Protein AF-A0A8H7GTR7-F1 (afdb_monomer_lite)

pLDDT: mean 81.74, std 19.47, range [31.12, 97.5]

InterPro domains:
  IPR009286 Inositol-pentakisphosphate 2-kinase [PF06090] (26-171)
  IPR009286 Inositol-pentakisphosphate 2-kinase [PTHR14456] (16-167)
  IPR043001 Inositol-pentakisphosphate 2-kinase, N-terminal lobe [G3DSA:3.30.200.110] (9-87)

Secondary structure (DSSP, 8-state):
-------------PPPP--GGGEEEEEE-SSEEEEEE-SS-GGGTTEEEEEEBP--GGG---HHHHHHHIIIIIITT-TTTSPPEEEEE--HHHHHHS--SS--B-TT--EEEEEE-TT-S-EEEEEEETTEEEEEEEP-GGGTTSEEEEEEEE--------SSS--HHHHHTTS-----------

Sequence (186 aa):
MLDGDMTSHHGMNQLSLSSPSEWQFYAKGNANAIYRYEGDEEQLRGKVLRLRLHKPSVNYASTEEIFAFARDKCEVHFPNNCIRSELVNLDVGFISRLGKDGFRLLTSEKFGILMDDILDGDYSTHELSKHCKLHVQHKCGLEAGRVASVILELKPKWLYDNCHNYCRNCSLGSKETSIDISVLLI

Organism: NCBI:txid27326

Radius of gyration: 20.21 Å; chains: 1; bounding box: 49×75×47 Å

Structure (mmCIF, N/CA/C/O backbone):
data_AF-A0A8H7GTR7-F1
#
_entry.id   AF-A0A8H7GTR7-F1
#
loop_
_atom_site.group_PDB
_atom_site.id
_atom_site.type_symbol
_atom_site.label_atom_id
_atom_site.label_alt_id
_atom_site.label_comp_id
_atom_site.label_asym_id
_atom_site.label_entity_id
_atom_site.label_seq_id
_atom_site.pdbx_PDB_ins_code
_atom_site.Cartn_x
_atom_site.Cartn_y
_atom_site.Cartn_z
_atom_site.occupancy
_atom_site.B_iso_or_equiv
_atom_site.auth_seq_id
_atom_site.auth_comp_id
_atom_site.auth_asym_id
_atom_site.auth_atom_id
_atom_site.pdbx_PDB_model_num
ATOM 1 N N . MET A 1 1 ? -1.996 51.719 -17.588 1.00 42.66 1 MET A N 1
ATOM 2 C CA . MET A 1 1 ? -0.922 51.106 -16.784 1.00 42.66 1 MET A CA 1
ATOM 3 C C . MET A 1 1 ? -1.465 50.883 -15.394 1.00 42.66 1 MET A C 1
ATOM 5 O O . MET A 1 1 ? -1.797 51.872 -14.755 1.00 42.66 1 MET A O 1
ATOM 9 N N . LEU A 1 2 ? -1.606 49.610 -15.028 1.00 37.66 2 LEU A N 1
ATOM 10 C CA . LEU A 1 2 ? -1.556 48.983 -13.698 1.00 37.66 2 LEU A CA 1
ATOM 11 C C . LEU A 1 2 ? -2.481 47.756 -13.740 1.00 37.66 2 LEU A C 1
ATOM 13 O O . LEU A 1 2 ? -3.545 47.749 -13.132 1.00 37.66 2 LEU A O 1
ATOM 17 N N . ASP A 1 3 ? -2.066 46.740 -14.500 1.00 37.09 3 ASP A N 1
ATOM 18 C CA . ASP A 1 3 ? -2.569 45.379 -14.318 1.00 37.09 3 ASP A CA 1
ATOM 19 C C . ASP A 1 3 ? -1.695 44.737 -13.240 1.00 37.09 3 ASP A C 1
ATOM 21 O O . ASP A 1 3 ? -0.503 44.497 -13.442 1.00 37.09 3 ASP A O 1
ATOM 25 N N . GLY A 1 4 ? -2.271 44.572 -12.051 1.00 35.12 4 GLY A N 1
ATOM 26 C CA . GLY A 1 4 ? -1.675 43.832 -10.948 1.00 35.12 4 GLY A CA 1
ATOM 27 C C . GLY A 1 4 ? -2.074 42.369 -11.061 1.00 35.12 4 GLY A C 1
ATOM 28 O O . GLY A 1 4 ? -3.193 42.005 -10.709 1.00 35.12 4 GLY A O 1
ATOM 29 N N . ASP A 1 5 ? -1.153 41.555 -11.563 1.00 33.09 5 ASP A N 1
ATOM 30 C CA . ASP A 1 5 ? -1.251 40.101 -11.600 1.00 33.09 5 ASP A CA 1
ATOM 31 C C . ASP A 1 5 ? -1.167 39.559 -10.159 1.00 33.09 5 ASP A C 1
ATOM 33 O O . ASP A 1 5 ? -0.112 39.589 -9.521 1.00 33.09 5 ASP A O 1
ATOM 37 N N . MET A 1 6 ? -2.307 39.142 -9.598 1.00 35.31 6 MET A N 1
ATOM 38 C CA . MET A 1 6 ? -2.358 38.431 -8.320 1.00 35.31 6 MET A CA 1
ATOM 39 C C . MET A 1 6 ? -2.062 36.957 -8.581 1.00 35.31 6 MET A C 1
ATOM 41 O O . MET A 1 6 ? -2.965 36.143 -8.787 1.00 35.31 6 MET A O 1
ATOM 45 N N . THR A 1 7 ? -0.783 36.600 -8.514 1.00 35.41 7 THR A N 1
ATOM 46 C CA . THR A 1 7 ? -0.359 35.212 -8.357 1.00 35.41 7 THR A CA 1
ATOM 47 C C . THR A 1 7 ? -0.896 34.682 -7.028 1.00 35.41 7 THR A C 1
ATOM 49 O O . THR A 1 7 ? -0.341 34.892 -5.948 1.00 35.41 7 THR A O 1
ATOM 52 N N . SER A 1 8 ? -2.031 33.989 -7.098 1.00 33.44 8 SER A N 1
ATOM 53 C CA . SER A 1 8 ? -2.524 33.178 -5.992 1.00 33.44 8 SER A CA 1
ATOM 54 C C . SER A 1 8 ? -1.566 32.002 -5.797 1.00 33.44 8 SER A C 1
ATOM 56 O O . SER A 1 8 ? -1.641 30.970 -6.459 1.00 33.44 8 SER A O 1
ATOM 58 N N . HIS A 1 9 ? -0.620 32.169 -4.876 1.00 33.06 9 HIS A N 1
ATOM 59 C CA . HIS A 1 9 ? 0.105 31.055 -4.288 1.00 33.06 9 HIS A CA 1
ATOM 60 C C . HIS A 1 9 ? -0.918 30.159 -3.580 1.00 33.06 9 HIS A C 1
ATOM 62 O O . HIS A 1 9 ? -1.288 30.405 -2.433 1.00 33.06 9 HIS A O 1
ATOM 68 N N . HIS A 1 10 ? -1.407 29.129 -4.276 1.00 35.34 10 HIS A N 1
ATOM 69 C CA . HIS A 1 10 ? -2.016 27.963 -3.646 1.00 35.34 10 HIS A CA 1
ATOM 70 C C . HIS A 1 10 ? -0.944 27.325 -2.759 1.00 35.34 10 HIS A C 1
ATOM 72 O O . HIS A 1 10 ? -0.132 26.519 -3.211 1.00 35.34 10 HIS A O 1
ATOM 78 N N . GLY A 1 11 ? -0.902 27.749 -1.496 1.00 33.88 11 GLY A N 1
ATOM 79 C CA . GLY A 1 11 ? -0.177 27.047 -0.455 1.00 33.88 11 GLY A CA 1
ATOM 80 C C . GLY A 1 11 ? -0.763 25.648 -0.368 1.00 33.88 11 GLY A C 1
ATOM 81 O O . GLY A 1 11 ? -1.873 25.466 0.126 1.00 33.88 11 GLY A O 1
ATOM 82 N N . MET A 1 12 ? -0.041 24.665 -0.900 1.00 39.78 12 MET A N 1
ATOM 83 C CA . MET A 1 12 ? -0.301 23.268 -0.595 1.00 39.78 12 MET A CA 1
ATOM 84 C C . MET A 1 12 ? -0.099 23.124 0.913 1.00 39.78 12 MET A C 1
ATOM 86 O O . MET A 1 12 ? 1.038 23.091 1.380 1.00 39.78 12 MET A O 1
ATOM 90 N N . ASN A 1 13 ? -1.191 23.101 1.681 1.00 45.94 13 ASN A N 1
ATOM 91 C CA . ASN A 1 13 ? -1.167 22.603 3.050 1.00 45.94 13 ASN A CA 1
ATOM 92 C C . ASN A 1 13 ? -0.725 21.146 2.956 1.00 45.94 13 ASN A C 1
ATOM 94 O O . ASN A 1 13 ? -1.518 20.256 2.659 1.00 45.94 13 ASN A O 1
ATOM 98 N N . GLN A 1 14 ? 0.576 20.928 3.096 1.00 61.28 14 GLN A N 1
ATOM 99 C CA . GLN A 1 14 ? 1.151 19.605 3.021 1.00 61.28 14 GLN A CA 1
ATOM 100 C C . GLN A 1 14 ? 0.717 18.862 4.281 1.00 61.28 14 GLN A C 1
ATOM 102 O O . GLN A 1 14 ? 1.016 19.305 5.391 1.00 61.28 14 GLN A O 1
ATOM 107 N N . LEU A 1 15 ? -0.037 17.777 4.105 1.00 73.88 15 LEU A N 1
ATOM 108 C CA . LEU A 1 15 ? -0.522 16.961 5.209 1.00 73.88 15 LEU A CA 1
ATOM 109 C C . LEU A 1 15 ? 0.677 16.503 6.052 1.00 73.88 15 LEU A C 1
ATOM 111 O O . LEU A 1 15 ? 1.572 15.814 5.554 1.00 73.88 15 LEU A O 1
ATOM 115 N N . SER A 1 16 ? 0.718 16.922 7.316 1.00 82.25 16 SER A N 1
ATOM 116 C CA . SER A 1 16 ? 1.736 16.455 8.251 1.00 82.25 16 SER A CA 1
ATOM 117 C C . SER A 1 16 ? 1.343 15.078 8.760 1.00 82.25 16 SER A C 1
ATOM 119 O O . SER A 1 16 ? 0.208 14.863 9.179 1.00 82.25 16 SER A O 1
ATOM 121 N N . LEU A 1 17 ? 2.300 14.155 8.766 1.00 91.19 17 LEU A N 1
ATOM 122 C CA . LEU A 1 17 ? 2.144 12.891 9.473 1.00 91.19 17 LEU A CA 1
ATOM 123 C C . LEU A 1 17 ? 2.041 13.149 10.982 1.00 91.19 17 LEU A C 1
ATOM 125 O O . LEU A 1 17 ? 2.607 14.117 11.502 1.00 91.19 17 LEU A O 1
ATOM 129 N N . SER A 1 18 ? 1.322 12.266 11.668 1.00 92.69 18 SER A N 1
ATOM 130 C CA . SER A 1 18 ? 1.157 12.286 13.119 1.00 92.69 18 SER A CA 1
ATOM 131 C C . SER A 1 18 ? 2.327 11.592 13.845 1.00 92.69 18 SER A C 1
ATOM 133 O O . SER A 1 18 ? 3.398 11.370 13.271 1.00 92.69 18 SER A O 1
ATOM 135 N N . SER A 1 19 ? 2.159 11.246 15.127 1.00 94.44 19 SER A N 1
ATOM 136 C CA . SER A 1 19 ? 3.198 10.552 15.897 1.00 94.44 19 SER A CA 1
ATOM 137 C C . SER A 1 19 ? 3.525 9.165 15.311 1.00 94.44 19 SER A C 1
ATOM 139 O O . SER A 1 19 ? 2.606 8.399 15.029 1.00 94.44 19 SER A O 1
ATOM 141 N N . PRO A 1 20 ? 4.810 8.751 15.220 1.00 94.94 20 PRO A N 1
ATOM 142 C CA . PRO A 1 20 ? 5.194 7.413 14.746 1.00 94.94 20 PRO A CA 1
ATOM 143 C C . PRO A 1 20 ? 4.537 6.247 15.497 1.00 94.94 20 PRO A C 1
ATOM 145 O O . PRO A 1 20 ? 4.390 5.170 14.933 1.00 94.94 20 PRO A O 1
ATOM 148 N N . SER A 1 21 ? 4.159 6.440 16.765 1.00 95.56 21 SER A N 1
ATOM 149 C CA . SER A 1 21 ? 3.504 5.413 17.592 1.00 95.56 21 SER A CA 1
ATOM 150 C C . SER A 1 21 ? 2.099 5.040 17.114 1.00 95.56 21 SER A C 1
ATOM 152 O O . SER A 1 21 ? 1.596 3.980 17.471 1.00 95.56 21 SER A O 1
ATOM 154 N N . GLU A 1 22 ? 1.473 5.905 16.319 1.00 96.38 22 GLU A N 1
ATOM 155 C CA . GLU A 1 22 ? 0.133 5.705 15.757 1.00 96.38 22 GLU A CA 1
ATOM 156 C C . GLU A 1 22 ? 0.170 4.941 14.427 1.00 96.38 22 GLU A C 1
ATOM 158 O O . GLU A 1 22 ? -0.871 4.659 13.846 1.00 96.38 22 GLU A O 1
ATOM 163 N N . TRP A 1 23 ? 1.363 4.602 13.932 1.00 96.44 23 TRP A N 1
ATOM 164 C CA . TRP A 1 23 ? 1.563 3.885 12.678 1.00 96.44 23 TRP A CA 1
ATOM 165 C C . TRP A 1 23 ? 2.031 2.462 12.963 1.00 96.44 23 TRP A C 1
ATOM 167 O O . TRP A 1 23 ? 3.193 2.229 13.306 1.00 96.44 23 TRP A O 1
ATOM 177 N N . GLN A 1 24 ? 1.134 1.495 12.794 1.00 95.38 24 GLN A N 1
ATOM 178 C CA . GLN A 1 24 ? 1.407 0.089 13.078 1.00 95.38 24 GLN A CA 1
ATOM 179 C C . GLN A 1 24 ? 1.834 -0.655 11.821 1.00 95.38 24 GLN A C 1
ATOM 181 O O . GLN A 1 24 ? 1.264 -0.475 10.746 1.00 95.38 24 GLN A O 1
ATOM 186 N N . PHE A 1 25 ? 2.864 -1.494 11.936 1.00 95.31 25 PHE A N 1
ATOM 187 C CA . PHE A 1 25 ? 3.304 -2.318 10.815 1.00 95.31 25 PHE A CA 1
ATOM 188 C C . PHE A 1 25 ? 2.180 -3.271 10.394 1.00 95.31 25 PHE A C 1
ATOM 190 O O . PHE A 1 25 ? 1.683 -4.042 11.209 1.00 95.31 25 PHE A O 1
ATOM 197 N N . TYR A 1 26 ? 1.815 -3.234 9.113 1.00 92.75 26 TYR A N 1
ATOM 198 C CA . TYR A 1 26 ? 0.738 -4.055 8.565 1.00 92.75 26 TYR A CA 1
ATOM 199 C C . TYR A 1 26 ? 1.276 -5.184 7.684 1.00 92.75 26 TYR A C 1
ATOM 201 O O . TYR A 1 26 ? 0.999 -6.361 7.905 1.00 92.75 26 TYR A O 1
ATOM 209 N N . ALA A 1 27 ? 2.078 -4.840 6.675 1.00 91.75 27 ALA A N 1
ATOM 210 C CA . ALA A 1 27 ? 2.592 -5.811 5.716 1.00 91.75 27 ALA A CA 1
ATOM 211 C C . ALA A 1 27 ? 3.877 -5.325 5.045 1.00 91.75 27 ALA A C 1
ATOM 213 O O . ALA A 1 27 ? 4.190 -4.134 5.022 1.00 91.75 27 ALA A O 1
ATOM 214 N N . LYS A 1 28 ? 4.617 -6.245 4.416 1.00 92.19 28 LYS A N 1
ATOM 215 C CA . LYS A 1 28 ? 5.713 -5.884 3.510 1.00 92.19 28 LYS A CA 1
ATOM 216 C C . LYS A 1 28 ? 5.735 -6.746 2.261 1.00 92.19 28 LYS A C 1
ATOM 218 O O . LYS A 1 28 ? 5.542 -7.957 2.312 1.00 92.19 28 LYS A O 1
ATOM 223 N N . GLY A 1 29 ? 6.053 -6.106 1.145 1.00 88.00 29 GLY A N 1
ATOM 224 C CA . GLY A 1 29 ? 6.492 -6.783 -0.066 1.00 88.00 29 GLY A CA 1
ATOM 225 C C . GLY A 1 29 ? 8.014 -6.852 -0.131 1.00 88.00 29 GLY A C 1
ATOM 226 O O . GLY A 1 29 ? 8.726 -6.546 0.825 1.00 88.00 29 GLY A O 1
ATOM 227 N N . ASN A 1 30 ? 8.534 -7.185 -1.311 1.00 87.44 30 ASN A N 1
ATOM 228 C CA . ASN A 1 30 ? 9.976 -7.185 -1.526 1.00 87.44 30 ASN A CA 1
ATOM 229 C C . ASN A 1 30 ? 10.568 -5.766 -1.414 1.00 87.44 30 ASN A C 1
ATOM 231 O O . ASN A 1 30 ? 11.691 -5.611 -0.960 1.00 87.44 30 ASN A O 1
ATOM 235 N N . ALA A 1 31 ? 9.856 -4.725 -1.861 1.00 90.31 31 ALA A N 1
ATOM 236 C CA . ALA A 1 31 ? 10.410 -3.373 -2.009 1.00 90.31 31 ALA A CA 1
ATOM 237 C C . ALA A 1 31 ? 9.858 -2.319 -1.035 1.00 90.31 31 ALA A C 1
ATOM 239 O O . ALA A 1 31 ? 10.462 -1.257 -0.899 1.00 90.31 31 ALA A O 1
ATOM 240 N N . ASN A 1 32 ? 8.727 -2.588 -0.382 1.00 93.50 32 ASN A N 1
ATOM 241 C CA . ASN A 1 32 ? 8.048 -1.611 0.465 1.00 93.50 32 ASN A CA 1
ATOM 242 C C . ASN A 1 32 ? 7.477 -2.284 1.714 1.00 93.50 32 ASN A C 1
ATOM 244 O O . ASN A 1 32 ? 7.067 -3.446 1.644 1.00 93.50 32 ASN A O 1
ATOM 248 N N . ALA A 1 33 ? 7.415 -1.528 2.803 1.00 95.31 33 ALA A N 1
ATOM 249 C CA . ALA A 1 33 ? 6.606 -1.811 3.980 1.00 95.31 33 ALA A CA 1
ATOM 250 C C . ALA A 1 33 ? 5.364 -0.909 3.976 1.00 95.31 33 ALA A C 1
ATOM 252 O O . ALA A 1 33 ? 5.407 0.204 3.448 1.00 95.31 33 ALA A O 1
ATOM 253 N N . ILE A 1 34 ? 4.275 -1.406 4.549 1.00 96.31 34 ILE A N 1
ATOM 254 C CA . ILE A 1 34 ? 3.000 -0.715 4.716 1.00 96.31 34 ILE A CA 1
ATOM 255 C C . ILE A 1 34 ? 2.732 -0.594 6.214 1.00 96.31 34 ILE A C 1
ATOM 257 O O . ILE A 1 34 ? 2.844 -1.586 6.940 1.00 96.31 34 ILE A O 1
ATOM 261 N N . TYR A 1 35 ? 2.382 0.611 6.648 1.00 96.94 35 TYR A N 1
ATOM 262 C CA . TYR A 1 35 ? 1.969 0.920 8.010 1.00 96.94 35 TYR A CA 1
ATOM 263 C C . TYR A 1 35 ? 0.531 1.428 7.997 1.00 96.94 35 TYR A C 1
ATOM 265 O O . TYR A 1 35 ? 0.208 2.287 7.183 1.00 96.94 35 TYR A O 1
ATOM 273 N N . ARG A 1 36 ? -0.319 0.911 8.878 1.00 96.44 36 ARG A N 1
ATOM 274 C CA . ARG A 1 36 ? -1.706 1.350 9.043 1.00 96.44 36 ARG A CA 1
ATOM 275 C C . ARG A 1 36 ? -1.786 2.425 10.120 1.00 96.44 36 ARG A C 1
ATOM 277 O O . ARG A 1 36 ? -1.061 2.342 11.113 1.00 96.44 36 ARG A O 1
ATOM 284 N N . TYR A 1 37 ? -2.614 3.438 9.889 1.00 97.12 37 TYR A N 1
ATOM 285 C CA . TYR A 1 37 ? -2.886 4.462 10.887 1.00 97.12 37 TYR A CA 1
ATOM 286 C C . TYR A 1 37 ? -3.902 3.963 11.919 1.00 97.12 37 TYR A C 1
ATOM 288 O O . TYR A 1 37 ? -4.984 3.523 11.551 1.00 97.12 37 TYR A O 1
ATOM 296 N N . GLU A 1 38 ? -3.556 4.067 13.199 1.00 95.69 38 GLU A N 1
ATOM 297 C CA . GLU A 1 38 ? -4.355 3.601 14.344 1.00 95.69 38 GLU A CA 1
ATOM 298 C C . GLU A 1 38 ? -4.550 4.712 15.397 1.00 95.69 38 GLU A C 1
ATOM 300 O O . GLU A 1 38 ? -4.872 4.437 16.551 1.00 95.69 38 GLU A O 1
ATOM 305 N N . GLY A 1 39 ? -4.280 5.971 15.035 1.00 95.50 39 GLY A N 1
ATOM 306 C CA . GLY A 1 39 ? -4.477 7.120 15.920 1.00 95.50 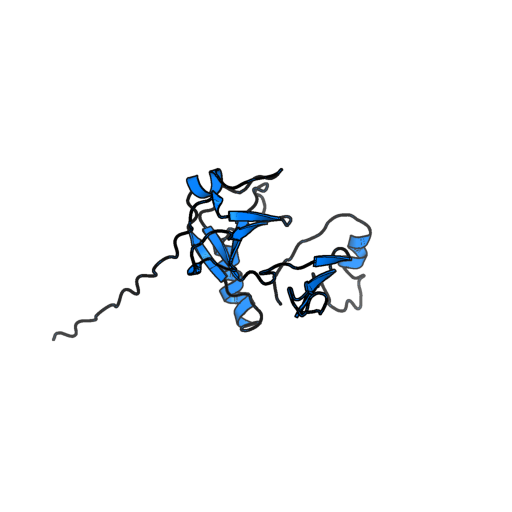39 GLY A CA 1
ATOM 307 C C . GLY A 1 39 ? -5.835 7.804 15.738 1.00 95.50 39 GLY A C 1
ATOM 308 O O . GLY A 1 39 ? -6.703 7.350 14.988 1.00 95.50 39 GLY A O 1
ATOM 309 N N . ASP A 1 40 ? -6.007 8.936 16.421 1.00 95.19 40 ASP A N 1
ATOM 310 C CA . ASP A 1 40 ? -7.291 9.639 16.499 1.00 95.19 40 ASP A CA 1
ATOM 311 C C . ASP A 1 40 ? -7.498 10.708 15.410 1.00 95.19 40 ASP A C 1
ATOM 313 O O . ASP A 1 40 ? -8.622 11.190 15.242 1.00 95.19 40 ASP A O 1
ATOM 317 N N . GLU A 1 41 ? -6.459 11.060 14.640 1.00 94.69 41 GLU A N 1
ATOM 318 C CA . GLU A 1 41 ? -6.530 12.109 13.615 1.00 94.69 41 GLU A CA 1
ATOM 319 C C . GLU A 1 41 ? -7.480 11.716 12.478 1.00 94.69 41 GLU A C 1
ATOM 321 O O . GLU A 1 41 ? -7.221 10.803 11.689 1.00 94.69 41 GLU A O 1
ATOM 326 N N . GLU A 1 42 ? -8.584 12.451 12.353 1.00 93.06 42 GLU A N 1
ATOM 327 C CA . GLU A 1 42 ? -9.675 12.127 11.428 1.00 93.06 42 GLU A CA 1
ATOM 328 C C . GLU A 1 42 ? -9.219 12.084 9.962 1.00 93.06 42 GLU A C 1
ATOM 330 O O . GLU A 1 42 ? -9.655 11.226 9.199 1.00 93.06 42 GLU A O 1
ATOM 335 N N . GLN A 1 43 ? -8.282 12.954 9.575 1.00 93.38 43 GLN A N 1
ATOM 336 C CA . GLN A 1 43 ? -7.758 13.032 8.205 1.00 93.38 43 GLN A CA 1
ATOM 337 C C . GLN A 1 43 ? -6.894 11.820 7.812 1.00 93.38 43 GLN A C 1
ATOM 339 O O . GLN A 1 43 ? -6.708 11.550 6.624 1.00 93.38 43 GLN A O 1
ATOM 344 N N . LEU A 1 44 ? -6.352 11.107 8.804 1.00 95.00 44 LEU A N 1
ATOM 345 C CA . LEU A 1 44 ? -5.495 9.936 8.622 1.00 95.00 44 LEU A CA 1
ATOM 346 C C . LEU A 1 44 ? -6.247 8.619 8.862 1.00 95.00 44 LEU A C 1
ATOM 348 O O . LEU A 1 44 ? -5.709 7.547 8.587 1.00 95.00 44 LEU A O 1
ATOM 352 N N . ARG A 1 45 ? -7.494 8.676 9.340 1.00 94.88 45 ARG A N 1
ATOM 353 C CA . ARG A 1 45 ? -8.327 7.492 9.559 1.00 94.88 45 ARG A CA 1
ATOM 354 C C . ARG A 1 45 ? -8.554 6.733 8.252 1.00 94.88 45 ARG A C 1
ATOM 356 O O . ARG A 1 45 ? -8.830 7.336 7.216 1.00 94.88 45 ARG A O 1
ATOM 363 N N . GLY A 1 46 ? -8.423 5.407 8.311 1.00 95.00 46 GLY A N 1
ATOM 364 C CA . GLY A 1 46 ? -8.541 4.544 7.134 1.00 95.00 46 GLY A CA 1
ATOM 365 C C . GLY A 1 46 ? -7.418 4.758 6.113 1.00 95.00 46 GLY A C 1
ATOM 366 O O . GLY A 1 46 ? -7.606 4.481 4.931 1.00 95.00 46 GLY A O 1
ATOM 367 N N . LYS A 1 47 ? -6.258 5.289 6.531 1.00 96.88 47 LYS A N 1
ATOM 368 C CA . LYS A 1 47 ? -5.082 5.450 5.669 1.00 96.88 47 LYS A CA 1
ATOM 369 C C . LYS A 1 47 ? -3.990 4.440 5.987 1.00 96.88 47 LYS A C 1
ATOM 371 O O . LYS 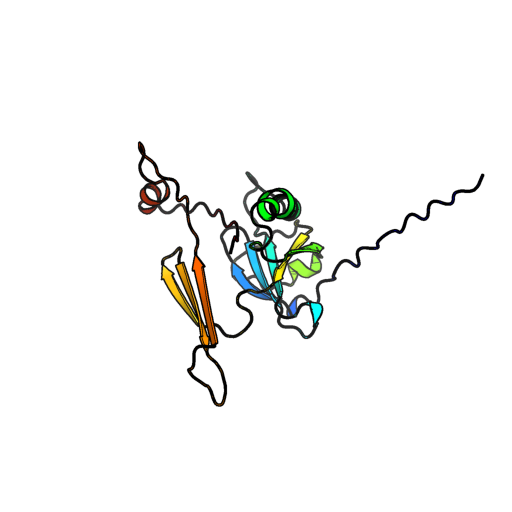A 1 47 ? -3.772 4.037 7.132 1.00 96.88 47 LYS A O 1
ATOM 376 N N . VAL A 1 48 ? -3.210 4.137 4.956 1.00 97.50 48 VAL A N 1
ATOM 377 C CA . VAL A 1 48 ? -1.933 3.436 5.066 1.00 97.50 48 VAL A CA 1
ATOM 378 C C . VAL A 1 48 ? -0.787 4.272 4.513 1.00 97.50 48 VAL A C 1
ATOM 380 O O . VAL A 1 48 ? -0.925 4.989 3.522 1.00 97.50 48 VAL A O 1
ATOM 383 N N . LEU A 1 49 ? 0.383 4.130 5.128 1.00 97.50 49 LEU A N 1
ATOM 384 C CA . LEU A 1 49 ? 1.637 4.734 4.708 1.00 97.50 49 LEU A CA 1
ATOM 385 C C . LEU A 1 49 ? 2.558 3.670 4.107 1.00 97.50 49 LEU A C 1
ATOM 387 O O . LEU A 1 49 ? 2.967 2.714 4.770 1.00 97.50 49 LEU A O 1
ATOM 391 N N . ARG A 1 50 ? 2.924 3.856 2.840 1.00 97.06 50 ARG A N 1
ATOM 392 C CA . ARG A 1 50 ? 3.857 3.000 2.104 1.00 97.06 50 ARG A CA 1
ATOM 393 C C . ARG A 1 50 ? 5.256 3.596 2.119 1.00 97.06 50 ARG A C 1
ATOM 395 O O . ARG A 1 50 ? 5.483 4.680 1.581 1.00 97.06 50 ARG A O 1
ATOM 402 N N . LEU A 1 51 ? 6.202 2.841 2.675 1.00 95.75 51 LEU A N 1
ATOM 403 C CA . LEU A 1 51 ? 7.596 3.242 2.855 1.00 95.75 51 LEU A CA 1
ATOM 404 C C . LEU A 1 51 ? 8.558 2.281 2.164 1.00 95.75 51 LEU A C 1
ATOM 406 O O . LEU A 1 51 ? 8.333 1.070 2.102 1.00 95.75 51 LEU A O 1
ATOM 410 N N . ARG A 1 52 ? 9.670 2.819 1.666 1.00 93.50 52 ARG A N 1
ATOM 411 C CA . ARG A 1 52 ? 10.676 2.051 0.932 1.00 93.50 52 ARG A CA 1
ATOM 412 C C . ARG A 1 52 ? 11.563 1.241 1.868 1.00 93.50 52 ARG A C 1
ATOM 414 O O . ARG A 1 52 ? 12.040 1.726 2.893 1.00 93.50 52 ARG A O 1
ATOM 421 N N . LEU A 1 53 ? 11.801 -0.012 1.490 1.00 92.31 53 LEU A N 1
ATOM 422 C CA . LEU A 1 53 ? 12.775 -0.873 2.155 1.00 92.31 53 LEU A CA 1
ATOM 423 C C . LEU A 1 53 ? 14.180 -0.575 1.632 1.00 92.31 53 LEU A C 1
ATOM 425 O O . LEU A 1 53 ? 14.374 -0.307 0.446 1.00 92.31 53 LEU A O 1
ATOM 429 N N . HIS A 1 54 ? 15.172 -0.684 2.508 1.00 90.44 54 HIS A N 1
ATOM 430 C CA . HIS A 1 54 ? 16.569 -0.588 2.118 1.00 90.44 54 HIS A CA 1
ATOM 431 C C . HIS A 1 54 ? 16.951 -1.770 1.215 1.00 90.44 54 HIS A C 1
ATOM 433 O O . HIS A 1 54 ? 16.733 -2.931 1.572 1.00 90.44 54 HIS A O 1
ATOM 439 N N . LYS A 1 55 ? 17.541 -1.478 0.050 1.00 82.69 55 LYS A N 1
ATOM 440 C CA . LYS A 1 55 ? 18.020 -2.476 -0.914 1.00 82.69 55 LYS A CA 1
ATOM 441 C C . LYS A 1 55 ? 19.388 -2.110 -1.491 1.00 82.69 55 LYS A C 1
ATOM 443 O O . LYS A 1 55 ? 19.659 -0.922 -1.653 1.00 82.69 55 LYS A O 1
ATOM 448 N N . PRO A 1 56 ? 20.210 -3.107 -1.872 1.00 73.38 56 PRO A N 1
ATOM 449 C CA . PRO A 1 56 ? 21.437 -2.880 -2.631 1.00 73.38 56 PRO A CA 1
ATOM 450 C C . PRO A 1 56 ? 21.151 -2.122 -3.938 1.00 73.38 56 PRO A C 1
ATOM 452 O O . PRO A 1 56 ? 20.228 -2.453 -4.682 1.00 73.38 56 PRO A O 1
ATOM 455 N N . SER A 1 57 ? 21.939 -1.083 -4.187 1.00 65.50 57 SER A N 1
ATOM 456 C CA . SER A 1 57 ? 21.579 0.142 -4.915 1.00 65.50 57 SER A CA 1
ATOM 457 C C . SER A 1 57 ? 21.612 0.089 -6.448 1.00 65.50 57 SER A C 1
ATOM 459 O O . SER A 1 57 ? 21.641 1.137 -7.082 1.00 65.50 57 SER A O 1
ATOM 461 N N . VAL A 1 58 ? 21.590 -1.083 -7.086 1.00 66.19 58 VAL A N 1
ATOM 462 C CA . VAL A 1 58 ? 21.853 -1.145 -8.541 1.00 66.19 58 VAL A CA 1
ATOM 463 C C . VAL A 1 58 ? 20.668 -0.651 -9.392 1.00 66.19 58 VAL A C 1
ATOM 465 O O . VAL A 1 58 ? 20.880 -0.209 -10.509 1.00 66.19 58 VAL A O 1
ATOM 468 N N . ASN A 1 59 ? 19.435 -0.668 -8.870 1.00 66.75 59 ASN A N 1
ATOM 469 C CA . ASN A 1 59 ? 18.225 -0.230 -9.591 1.00 66.75 59 ASN A CA 1
ATOM 470 C C . ASN A 1 59 ? 17.219 0.438 -8.643 1.00 66.75 59 ASN A C 1
ATOM 472 O O . ASN A 1 59 ? 16.086 -0.022 -8.468 1.00 66.75 59 ASN A O 1
ATOM 476 N N . TYR A 1 60 ? 17.664 1.472 -7.939 1.00 82.75 60 TYR A N 1
ATOM 477 C CA . TYR A 1 60 ? 16.791 2.220 -7.046 1.00 82.75 60 TYR A CA 1
ATOM 478 C C . TYR A 1 60 ? 15.950 3.234 -7.832 1.00 82.75 60 TYR A C 1
ATOM 480 O O . TYR A 1 60 ? 16.504 4.101 -8.494 1.00 82.75 60 TYR A O 1
ATOM 488 N N . ALA A 1 61 ? 14.626 3.125 -7.714 1.00 88.25 61 ALA A N 1
ATOM 489 C CA . ALA A 1 61 ? 13.686 4.198 -8.026 1.00 88.25 61 ALA A CA 1
ATOM 490 C C . ALA A 1 61 ? 13.178 4.793 -6.706 1.00 88.25 61 ALA A C 1
ATOM 492 O O . ALA A 1 61 ? 12.782 4.034 -5.805 1.00 88.25 61 ALA A O 1
ATOM 493 N N . SER A 1 62 ? 13.232 6.117 -6.595 1.00 92.12 62 SER A N 1
ATOM 494 C CA . SER A 1 62 ? 12.759 6.880 -5.438 1.00 92.12 62 SER A CA 1
ATOM 495 C C . SER A 1 62 ? 11.239 6.845 -5.312 1.00 92.12 62 SER A C 1
ATOM 497 O O . SER A 1 62 ? 10.519 6.550 -6.271 1.00 92.12 62 SER A O 1
ATOM 499 N N . THR A 1 63 ? 10.733 7.156 -4.117 1.00 94.75 63 THR A N 1
ATOM 500 C CA . THR A 1 63 ? 9.285 7.264 -3.898 1.00 94.75 63 THR A CA 1
ATOM 501 C C . THR A 1 63 ? 8.657 8.318 -4.815 1.00 94.75 63 THR A C 1
ATOM 503 O O . THR A 1 63 ? 7.586 8.075 -5.369 1.00 94.75 63 THR A O 1
ATOM 506 N N . GLU A 1 64 ? 9.335 9.449 -5.018 1.00 95.19 64 GLU A N 1
ATOM 507 C CA . GLU A 1 64 ? 8.873 10.539 -5.884 1.00 95.19 64 GLU A CA 1
ATOM 508 C C . GLU A 1 64 ? 8.771 10.101 -7.353 1.00 95.19 64 GLU A C 1
ATOM 510 O O . GLU A 1 64 ? 7.731 10.306 -7.975 1.00 95.19 64 GLU A O 1
ATOM 515 N N . GLU A 1 65 ? 9.788 9.418 -7.893 1.00 94.31 65 GLU A N 1
ATOM 516 C CA . GLU A 1 65 ? 9.750 8.879 -9.264 1.00 94.31 65 GLU A CA 1
ATOM 517 C C . GLU A 1 65 ? 8.623 7.854 -9.443 1.00 94.31 65 GLU A C 1
ATOM 519 O O . GLU A 1 65 ? 7.930 7.859 -10.461 1.00 94.31 65 GLU A O 1
ATOM 524 N N . ILE A 1 66 ? 8.415 6.979 -8.452 1.00 93.75 66 ILE A N 1
ATOM 525 C CA . ILE A 1 66 ? 7.334 5.983 -8.477 1.00 93.75 66 ILE A CA 1
ATOM 526 C C . ILE A 1 66 ? 5.966 6.673 -8.462 1.00 93.75 66 IL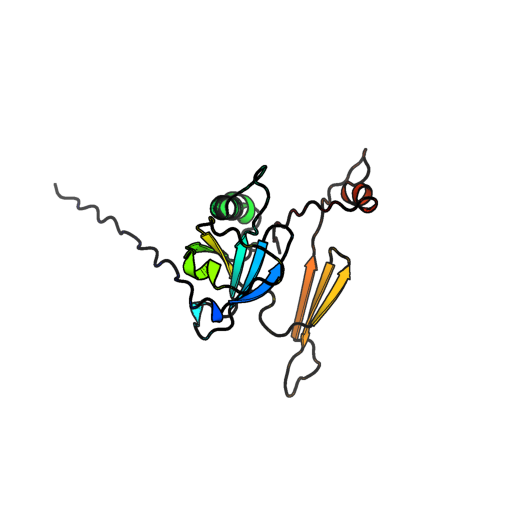E A C 1
ATOM 528 O O . ILE A 1 66 ? 5.074 6.267 -9.207 1.00 93.75 66 ILE A O 1
ATOM 532 N N . PHE A 1 67 ? 5.798 7.697 -7.624 1.00 95.06 67 PHE A N 1
ATOM 533 C CA . PHE A 1 67 ? 4.558 8.460 -7.519 1.00 95.06 67 PHE A CA 1
ATOM 534 C C . PHE A 1 67 ? 4.263 9.228 -8.813 1.00 95.06 67 PHE A C 1
ATOM 536 O O . PHE A 1 67 ? 3.166 9.119 -9.358 1.00 95.06 67 PHE A O 1
ATOM 543 N N . ALA A 1 68 ? 5.262 9.925 -9.363 1.00 94.50 68 ALA A N 1
ATOM 544 C CA . ALA A 1 68 ? 5.143 10.625 -10.638 1.00 94.50 68 ALA A CA 1
ATOM 545 C C . ALA A 1 68 ? 4.794 9.662 -11.780 1.00 94.50 68 ALA A C 1
ATOM 547 O O . ALA A 1 68 ? 3.901 9.947 -12.571 1.00 94.50 68 ALA A O 1
ATOM 548 N N . PHE A 1 69 ? 5.427 8.486 -11.839 1.00 94.50 69 PHE A N 1
ATOM 549 C CA . PHE A 1 69 ? 5.087 7.473 -12.836 1.00 94.50 69 PHE A CA 1
ATOM 550 C C . PHE A 1 69 ? 3.640 6.981 -12.695 1.00 94.50 69 PHE A C 1
ATOM 552 O O . PHE A 1 69 ? 2.937 6.869 -13.698 1.00 94.50 69 PHE A O 1
ATOM 559 N N . ALA A 1 70 ? 3.182 6.694 -11.472 1.00 92.38 70 ALA A N 1
ATOM 560 C CA . ALA A 1 70 ? 1.809 6.254 -11.235 1.00 92.38 70 ALA A CA 1
ATOM 561 C C . ALA A 1 70 ? 0.797 7.301 -11.726 1.00 92.38 70 ALA A C 1
ATOM 563 O O . ALA A 1 70 ? -0.087 6.966 -12.513 1.00 92.38 70 ALA A O 1
ATOM 564 N N . ARG A 1 71 ? 0.998 8.569 -11.368 1.00 91.12 71 ARG A N 1
ATOM 565 C CA . ARG A 1 71 ? 0.154 9.684 -11.808 1.00 91.12 71 ARG A CA 1
ATOM 566 C C . ARG A 1 71 ? 0.205 9.896 -13.325 1.00 91.12 71 ARG A C 1
ATOM 568 O O . ARG A 1 71 ? -0.814 9.918 -14.005 1.00 91.12 71 ARG A O 1
ATOM 575 N N . ASP A 1 72 ? 1.405 10.015 -13.885 1.00 92.19 72 ASP A N 1
ATOM 576 C CA . ASP A 1 72 ? 1.587 10.471 -15.268 1.00 92.19 72 ASP A CA 1
ATOM 577 C C . ASP A 1 72 ? 1.381 9.358 -16.304 1.00 92.19 72 ASP A C 1
ATOM 579 O O . ASP A 1 72 ? 1.196 9.644 -17.490 1.00 92.19 72 ASP A O 1
ATOM 583 N N . LYS A 1 73 ? 1.475 8.087 -15.888 1.00 92.44 73 LYS A N 1
ATOM 584 C CA . LYS A 1 73 ? 1.384 6.922 -16.782 1.00 92.44 73 LYS A CA 1
ATOM 585 C C . LYS A 1 73 ? 0.263 5.964 -16.415 1.00 92.44 73 LYS A C 1
ATOM 587 O O . LYS A 1 73 ? -0.392 5.475 -17.326 1.00 92.44 73 LYS A O 1
ATOM 592 N N . CYS A 1 74 ? 0.036 5.668 -15.136 1.00 91.38 74 CYS A N 1
ATOM 593 C CA . CYS A 1 74 ? -0.988 4.691 -14.755 1.00 91.38 74 CYS A CA 1
ATOM 594 C C . CYS A 1 74 ? -2.378 5.329 -14.685 1.00 91.38 74 CYS A C 1
ATOM 596 O O . CYS A 1 74 ? -3.288 4.839 -15.347 1.00 91.38 74 CYS A O 1
ATOM 598 N N . GLU A 1 75 ? -2.546 6.433 -13.955 1.00 90.81 75 GLU A N 1
ATOM 599 C CA . GLU A 1 75 ? -3.860 7.071 -13.763 1.00 90.81 75 GLU A CA 1
ATOM 600 C C . GLU A 1 75 ? -4.486 7.517 -15.090 1.00 90.81 75 GLU A C 1
ATOM 602 O O . GLU A 1 75 ? -5.691 7.398 -15.276 1.00 90.81 75 GLU A O 1
ATOM 607 N N . VAL A 1 76 ? -3.671 7.922 -16.069 1.00 90.94 76 VAL A N 1
ATOM 608 C CA . VAL A 1 76 ? -4.139 8.258 -17.427 1.00 90.94 76 VAL A CA 1
ATOM 609 C C . VAL A 1 76 ? -4.860 7.083 -18.102 1.00 90.94 76 VAL A C 1
ATOM 611 O O . VAL A 1 76 ? -5.823 7.286 -18.840 1.00 90.94 76 VAL A O 1
ATOM 614 N N . HIS A 1 77 ? -4.406 5.852 -17.864 1.00 91.81 77 HIS A N 1
ATOM 615 C CA . HIS A 1 77 ? -5.009 4.645 -18.434 1.00 91.81 77 HIS A CA 1
ATOM 616 C C . HIS A 1 77 ? -6.083 4.025 -17.530 1.00 91.81 77 HIS A C 1
ATOM 618 O O . HIS A 1 77 ? -6.908 3.251 -18.013 1.00 91.81 77 HIS A O 1
ATOM 624 N N . PHE A 1 78 ? -6.086 4.373 -16.243 1.00 90.31 78 PHE A N 1
ATOM 625 C CA . PHE A 1 78 ? -6.907 3.747 -15.207 1.00 90.31 78 PHE A CA 1
ATOM 626 C C . PHE A 1 78 ? -7.489 4.781 -14.221 1.00 90.31 78 PHE A C 1
ATOM 628 O O . PHE A 1 78 ? -7.324 4.640 -13.007 1.00 90.31 78 PHE A O 1
ATOM 635 N N . PRO A 1 79 ? -8.190 5.823 -14.706 1.00 85.12 79 PRO A N 1
ATOM 636 C CA . PRO A 1 79 ? -8.480 7.030 -13.922 1.00 85.12 79 PRO A CA 1
ATOM 637 C C . PRO A 1 79 ? -9.364 6.795 -12.693 1.00 85.12 79 PRO A C 1
ATOM 639 O O . PRO A 1 79 ? -9.278 7.545 -11.730 1.00 85.12 79 PRO A O 1
ATOM 642 N N . ASN A 1 80 ? -10.189 5.745 -12.704 1.00 88.38 80 ASN A N 1
ATOM 643 C CA . ASN A 1 80 ? -11.097 5.404 -11.602 1.00 88.38 80 ASN A CA 1
ATOM 644 C C . ASN A 1 80 ? -10.693 4.112 -10.869 1.00 88.38 80 ASN A C 1
ATOM 646 O O . ASN A 1 80 ? -11.440 3.621 -10.028 1.00 88.38 80 ASN A O 1
ATOM 650 N N . ASN A 1 81 ? -9.543 3.537 -11.228 1.00 88.12 81 ASN A N 1
ATOM 651 C CA . ASN A 1 81 ? -9.080 2.218 -10.781 1.00 88.12 81 ASN A CA 1
ATOM 652 C C . ASN A 1 81 ? -7.762 2.291 -9.992 1.00 88.12 81 ASN A C 1
ATOM 654 O O . ASN A 1 81 ? -7.307 1.301 -9.415 1.00 88.12 81 ASN A O 1
ATOM 658 N N . CYS A 1 82 ? -7.132 3.466 -9.957 1.00 88.38 82 CYS A N 1
ATOM 659 C CA . CYS A 1 82 ? -6.009 3.740 -9.076 1.00 88.38 82 CYS A CA 1
ATOM 660 C C . CYS A 1 82 ? -6.518 4.170 -7.696 1.00 88.38 82 CYS A C 1
ATOM 662 O O . CYS A 1 82 ? -7.423 4.997 -7.586 1.00 88.38 82 CYS A O 1
ATOM 664 N N . ILE A 1 83 ? -5.912 3.634 -6.634 1.00 89.81 83 ILE A N 1
ATOM 665 C CA . ILE A 1 83 ? -6.171 4.125 -5.277 1.00 89.81 83 ILE A CA 1
ATOM 666 C C . ILE A 1 83 ? -5.724 5.575 -5.190 1.00 89.81 83 ILE A C 1
ATOM 668 O O . ILE A 1 83 ? -4.610 5.914 -5.601 1.00 89.81 83 ILE A O 1
ATOM 672 N N . ARG A 1 84 ? -6.563 6.405 -4.572 1.00 88.56 84 ARG A N 1
ATOM 673 C CA . ARG A 1 84 ? -6.196 7.771 -4.234 1.00 88.56 84 ARG A CA 1
ATOM 674 C C . ARG A 1 84 ? -4.944 7.769 -3.361 1.00 88.56 84 ARG A C 1
ATOM 676 O O . ARG A 1 84 ? -4.920 7.194 -2.273 1.00 88.56 84 ARG A O 1
ATOM 683 N N . SER A 1 85 ? -3.910 8.446 -3.841 1.00 93.56 85 SER A N 1
ATOM 684 C CA . SER A 1 85 ? -2.625 8.493 -3.163 1.00 93.56 85 SER A CA 1
ATOM 685 C C . SER A 1 85 ? -2.061 9.904 -3.114 1.00 93.56 85 SER A C 1
ATOM 687 O O . SER A 1 85 ? -2.315 10.727 -3.991 1.00 93.56 85 SER A O 1
ATOM 689 N N . GLU A 1 86 ? -1.304 10.187 -2.061 1.00 94.56 86 GLU A N 1
ATOM 690 C CA . GLU A 1 86 ? -0.708 11.492 -1.802 1.00 94.56 86 GLU A CA 1
ATOM 691 C C . GLU A 1 86 ? 0.758 11.311 -1.393 1.00 94.56 86 GLU A C 1
ATOM 693 O O . GLU A 1 86 ? 1.114 10.387 -0.652 1.00 94.56 86 GLU A O 1
ATOM 698 N N . LEU A 1 87 ? 1.629 12.186 -1.899 1.00 95.50 87 LEU A N 1
ATOM 699 C CA . LEU A 1 87 ? 3.041 12.201 -1.535 1.00 95.50 87 LEU A CA 1
ATOM 700 C C . LEU A 1 87 ? 3.222 13.002 -0.241 1.00 95.50 87 LEU A C 1
ATOM 702 O O . LEU A 1 87 ? 2.856 14.176 -0.174 1.00 95.50 87 LEU A O 1
ATOM 706 N N . VAL A 1 88 ? 3.820 12.385 0.775 1.00 95.81 88 VAL A N 1
ATOM 707 C CA . VAL A 1 88 ? 4.031 13.006 2.093 1.00 95.81 88 VAL A CA 1
ATOM 708 C C . VAL A 1 88 ? 5.514 13.101 2.418 1.00 95.81 88 VAL A C 1
ATOM 710 O O . VAL A 1 88 ? 6.279 12.185 2.112 1.00 95.81 88 VAL A O 1
ATOM 713 N N . ASN A 1 89 ? 5.928 14.200 3.052 1.00 94.62 89 ASN A N 1
ATOM 714 C CA . ASN A 1 89 ? 7.298 14.338 3.544 1.00 94.62 89 ASN A CA 1
ATOM 715 C C . ASN A 1 89 ? 7.534 13.381 4.710 1.00 94.62 89 ASN A C 1
ATOM 717 O O . ASN A 1 89 ? 6.695 13.246 5.602 1.00 94.62 89 ASN A O 1
ATOM 721 N N . LEU A 1 90 ? 8.715 12.777 4.739 1.00 92.50 90 LEU A N 1
ATOM 722 C CA . LEU A 1 90 ? 9.173 11.976 5.858 1.00 92.50 90 LEU A CA 1
ATOM 723 C C . LEU A 1 90 ? 10.233 12.736 6.641 1.00 92.50 90 LEU A C 1
ATOM 725 O O . LEU A 1 90 ? 11.257 13.152 6.100 1.00 92.50 90 LEU A O 1
ATOM 729 N N . ASP A 1 91 ? 10.006 12.851 7.942 1.00 89.69 91 ASP A N 1
ATOM 730 C CA . ASP A 1 91 ? 11.047 13.241 8.877 1.00 89.69 91 ASP A CA 1
ATOM 731 C C . ASP A 1 91 ? 11.955 12.036 9.190 1.00 89.69 91 ASP A C 1
ATOM 733 O O . ASP A 1 91 ? 11.491 10.914 9.416 1.00 89.69 91 ASP A O 1
ATOM 737 N N . VAL A 1 92 ? 13.271 12.252 9.246 1.00 87.12 92 VAL A N 1
ATOM 738 C CA . VAL A 1 92 ? 14.236 11.182 9.567 1.00 87.12 92 VAL A CA 1
ATOM 739 C C . VAL A 1 92 ? 13.981 10.623 10.975 1.00 87.12 92 VAL A C 1
ATOM 741 O O . VAL A 1 92 ? 14.100 9.414 11.200 1.00 87.12 92 VAL A O 1
ATOM 744 N N . GLY A 1 93 ? 13.589 11.486 11.917 1.00 89.75 93 GLY A N 1
ATOM 745 C CA . GLY A 1 93 ? 13.186 11.113 13.273 1.00 89.75 93 GLY A CA 1
ATOM 746 C C . GLY A 1 93 ? 11.853 10.360 13.330 1.00 89.75 93 GLY A C 1
ATOM 747 O O . GLY A 1 93 ? 11.641 9.549 14.233 1.00 89.75 93 GLY A O 1
ATOM 748 N N . PHE A 1 94 ? 10.961 10.573 12.364 1.00 93.19 94 PHE A N 1
ATOM 749 C CA . PHE A 1 94 ? 9.749 9.776 12.193 1.00 93.19 94 PHE A CA 1
ATOM 750 C C . PHE A 1 94 ? 10.103 8.346 11.761 1.00 93.19 94 PHE A C 1
ATOM 752 O O . PHE A 1 94 ? 9.794 7.393 12.476 1.00 93.19 94 PHE A O 1
ATOM 759 N N . ILE A 1 95 ? 10.851 8.186 10.659 1.00 92.31 95 ILE A N 1
ATOM 760 C CA . ILE A 1 95 ? 11.230 6.862 10.125 1.00 92.31 95 ILE A CA 1
ATOM 761 C C . ILE A 1 95 ? 12.046 6.060 11.147 1.00 92.31 95 ILE A C 1
ATOM 763 O O . ILE A 1 95 ? 11.925 4.834 11.238 1.00 92.31 95 ILE A O 1
ATOM 767 N N . SER A 1 96 ? 12.926 6.716 11.907 1.00 89.19 96 SER A N 1
ATOM 768 C CA . SER A 1 96 ? 13.792 6.035 12.872 1.00 89.19 96 SER A CA 1
ATOM 769 C C . SER A 1 96 ? 12.998 5.350 13.992 1.00 89.19 96 SER A C 1
ATOM 771 O O . SER A 1 96 ? 13.401 4.257 14.396 1.00 89.19 96 SER A O 1
ATOM 773 N N . ARG A 1 97 ? 11.851 5.923 14.391 1.00 92.31 97 ARG A N 1
ATOM 774 C CA . ARG A 1 97 ? 10.994 5.474 15.502 1.00 92.31 97 ARG A CA 1
ATOM 775 C C . ARG A 1 97 ? 9.882 4.493 15.122 1.00 92.31 97 ARG A C 1
ATOM 777 O O . ARG A 1 97 ? 9.268 3.930 16.021 1.00 92.31 97 ARG A O 1
ATOM 784 N N . LEU A 1 98 ? 9.631 4.264 13.834 1.00 93.44 98 LEU A N 1
ATOM 785 C CA . LEU A 1 98 ? 8.678 3.238 13.398 1.00 93.44 98 LEU A CA 1
ATOM 786 C C . LEU A 1 98 ? 9.144 1.830 13.791 1.00 93.44 98 LEU A C 1
ATOM 788 O O . LEU A 1 98 ? 10.337 1.519 13.699 1.00 93.44 98 LEU A O 1
ATOM 792 N N . GLY A 1 99 ? 8.189 0.967 14.148 1.00 84.94 99 GLY A N 1
ATOM 793 C CA . GLY A 1 99 ? 8.424 -0.461 14.379 1.00 84.94 99 GLY A CA 1
ATOM 794 C C . GLY A 1 99 ? 8.981 -1.153 13.129 1.00 84.94 99 GLY A C 1
ATOM 795 O O . GLY A 1 99 ? 8.528 -0.896 12.011 1.00 84.94 99 GLY A O 1
ATOM 796 N N . LYS A 1 100 ? 10.006 -1.997 13.298 1.00 79.06 100 LYS A N 1
ATOM 797 C CA . LYS A 1 100 ? 10.775 -2.626 12.205 1.00 79.06 100 LYS A CA 1
ATOM 798 C C . LYS A 1 100 ? 11.097 -4.076 12.546 1.00 79.06 100 LYS A C 1
ATOM 800 O O . LYS A 1 100 ? 12.237 -4.407 12.877 1.00 79.06 100 LYS A O 1
ATOM 805 N N . ASP A 1 101 ? 10.114 -4.954 12.440 1.00 76.50 101 ASP A N 1
ATOM 806 C CA . ASP A 1 101 ? 10.324 -6.361 12.772 1.00 76.50 101 ASP A CA 1
ATOM 807 C C . ASP A 1 101 ? 11.028 -7.095 11.624 1.00 76.50 101 ASP A C 1
ATOM 809 O O . ASP A 1 101 ? 10.426 -7.517 10.637 1.00 76.50 101 ASP A O 1
ATOM 813 N N . GLY A 1 102 ? 12.355 -7.221 11.736 1.00 85.75 102 GLY A N 1
ATOM 814 C CA . GLY A 1 102 ? 13.174 -8.044 10.839 1.00 85.75 102 GLY A CA 1
ATOM 815 C C . GLY A 1 102 ? 13.484 -7.429 9.467 1.00 85.75 102 GLY A C 1
ATOM 816 O O . GLY A 1 102 ? 13.885 -8.147 8.551 1.00 85.75 102 GLY A O 1
ATOM 817 N N . PHE A 1 103 ? 13.323 -6.114 9.289 1.00 91.00 103 PHE A N 1
ATOM 818 C CA . PHE A 1 103 ? 13.679 -5.409 8.050 1.00 91.00 103 PHE A CA 1
ATOM 819 C C . PHE A 1 103 ? 14.243 -4.008 8.313 1.00 91.00 103 PHE A C 1
ATOM 821 O O . PHE A 1 103 ? 14.215 -3.495 9.428 1.00 91.00 103 PHE A O 1
ATOM 828 N N . ARG A 1 104 ? 14.781 -3.374 7.264 1.00 91.75 104 ARG A N 1
ATOM 829 C CA . ARG A 1 104 ? 15.308 -2.004 7.323 1.00 91.75 104 ARG A CA 1
ATOM 830 C C . ARG A 1 104 ? 14.565 -1.116 6.335 1.00 91.75 104 ARG A C 1
ATOM 832 O O . ARG A 1 104 ? 14.482 -1.449 5.155 1.00 91.75 104 ARG A O 1
ATOM 839 N N . LEU A 1 105 ? 14.053 0.011 6.819 1.00 92.56 105 LEU A N 1
ATOM 840 C CA . LEU A 1 105 ? 13.549 1.091 5.971 1.00 92.56 105 LEU A CA 1
ATOM 841 C C . LEU A 1 105 ? 14.720 1.854 5.347 1.00 92.56 105 LEU A C 1
ATOM 843 O O . LEU A 1 105 ? 15.802 1.934 5.934 1.00 92.56 105 LEU A O 1
ATOM 847 N N . LEU A 1 106 ? 14.503 2.423 4.166 1.00 90.44 106 LEU A N 1
ATOM 848 C CA . LEU A 1 106 ? 15.461 3.322 3.543 1.00 90.44 106 LEU A CA 1
ATOM 849 C C . LEU A 1 106 ? 15.343 4.713 4.178 1.00 90.44 106 LEU A C 1
ATOM 851 O O . LEU A 1 106 ? 14.534 5.532 3.766 1.00 90.44 106 LEU A O 1
ATOM 855 N N . THR A 1 107 ? 16.165 4.988 5.188 1.00 88.25 107 THR A N 1
ATOM 856 C CA . THR A 1 107 ? 16.115 6.248 5.954 1.00 88.25 107 THR A CA 1
ATOM 857 C C . THR A 1 107 ? 16.558 7.484 5.169 1.00 88.25 107 THR A C 1
ATOM 859 O O . THR A 1 107 ? 16.371 8.593 5.651 1.00 88.25 107 THR A O 1
ATOM 862 N N . SER A 1 108 ? 17.174 7.311 3.995 1.00 88.56 108 SER A N 1
ATOM 863 C CA . SER A 1 108 ? 17.523 8.411 3.087 1.00 88.56 108 SER A CA 1
ATOM 864 C C . SER A 1 108 ? 16.359 8.854 2.197 1.00 88.56 108 SER A C 1
ATOM 866 O O . SER A 1 108 ? 16.494 9.845 1.482 1.00 88.56 108 SER A O 1
ATOM 868 N N . GLU A 1 109 ? 15.247 8.113 2.189 1.00 90.50 109 GLU A N 1
ATOM 869 C CA . GLU A 1 109 ? 14.047 8.492 1.448 1.00 90.50 109 GLU A CA 1
ATOM 870 C C . GLU A 1 109 ? 13.392 9.713 2.104 1.00 90.50 109 GLU A C 1
ATOM 872 O O . GLU A 1 109 ? 13.147 9.723 3.310 1.00 90.50 109 GLU A O 1
ATOM 877 N N . LYS A 1 110 ? 13.091 10.736 1.300 1.00 92.06 110 LYS A N 1
ATOM 878 C CA . LYS A 1 110 ? 12.454 11.975 1.774 1.00 92.06 110 LYS A CA 1
ATOM 879 C C . LYS A 1 110 ? 10.931 11.908 1.771 1.00 92.06 110 LYS A C 1
ATOM 881 O O . LYS A 1 110 ? 10.294 12.739 2.408 1.00 92.06 110 LYS A O 1
ATOM 886 N N . PHE A 1 111 ? 10.361 10.943 1.051 1.00 95.44 111 PHE A N 1
ATOM 887 C CA . PHE A 1 111 ? 8.928 10.864 0.810 1.00 95.44 111 PHE A CA 1
ATOM 888 C C . PHE A 1 111 ? 8.361 9.469 1.061 1.00 95.44 111 PHE A C 1
ATOM 890 O O . PHE A 1 111 ? 8.990 8.450 0.764 1.00 95.44 111 PHE A O 1
ATOM 897 N N . GLY A 1 112 ? 7.134 9.442 1.570 1.00 96.25 112 GLY A N 1
ATOM 898 C CA . GLY A 1 112 ? 6.269 8.270 1.633 1.00 96.25 112 GLY A CA 1
ATOM 899 C C . GLY A 1 112 ? 5.053 8.464 0.735 1.00 96.25 112 GLY A C 1
ATOM 900 O O . GLY A 1 112 ? 4.791 9.572 0.267 1.00 96.25 112 GLY A O 1
ATOM 901 N N . ILE A 1 113 ? 4.306 7.386 0.503 1.00 97.19 113 ILE A N 1
ATOM 902 C CA . ILE A 1 113 ? 3.011 7.466 -0.184 1.00 97.19 113 ILE A CA 1
ATOM 903 C C . ILE A 1 113 ? 1.925 7.142 0.831 1.00 97.19 113 ILE A C 1
ATOM 905 O O . ILE A 1 113 ? 1.902 6.034 1.371 1.00 97.19 113 ILE A O 1
ATOM 909 N N . LEU A 1 114 ? 1.048 8.105 1.080 1.00 97.31 114 LEU A N 1
ATOM 910 C CA . LEU A 1 114 ? -0.166 7.929 1.861 1.00 97.31 114 LEU A CA 1
ATOM 911 C C . LEU A 1 114 ? -1.295 7.493 0.925 1.00 97.31 114 LEU A C 1
ATOM 913 O O . LEU A 1 114 ? -1.444 8.057 -0.156 1.00 97.31 114 LEU A O 1
ATOM 917 N N . MET A 1 115 ? -2.061 6.476 1.304 1.00 96.06 115 MET A N 1
ATOM 918 C CA . MET A 1 115 ? -3.112 5.892 0.463 1.00 96.06 115 MET A CA 1
ATOM 919 C C . MET A 1 115 ? -4.320 5.508 1.314 1.00 96.06 115 MET A C 1
ATOM 921 O O . MET A 1 115 ? -4.171 5.286 2.516 1.00 96.06 115 MET A O 1
ATOM 925 N N . ASP A 1 116 ? -5.490 5.394 0.690 1.00 95.12 116 ASP A N 1
ATOM 926 C CA . ASP A 1 116 ? -6.653 4.767 1.328 1.00 95.12 116 ASP A CA 1
ATOM 927 C C . ASP A 1 116 ? -6.364 3.290 1.636 1.00 95.12 116 ASP A C 1
ATOM 929 O O . ASP A 1 116 ? -5.781 2.569 0.818 1.00 95.12 116 ASP A O 1
ATOM 933 N N . ASP A 1 117 ? -6.773 2.835 2.818 1.00 94.69 117 ASP A N 1
ATOM 934 C CA . ASP A 1 117 ? -6.747 1.425 3.178 1.00 94.69 117 ASP A CA 1
ATOM 935 C C . ASP A 1 117 ? -7.962 0.714 2.573 1.00 94.69 117 ASP A C 1
ATOM 937 O O . ASP A 1 117 ? -9.086 0.831 3.056 1.00 94.69 117 ASP A O 1
ATOM 941 N N . ILE A 1 118 ? -7.745 -0.058 1.508 1.00 92.06 118 ILE A N 1
ATOM 942 C CA . ILE A 1 118 ? -8.816 -0.868 0.904 1.00 92.06 118 ILE A CA 1
ATOM 943 C C . ILE A 1 118 ? -9.349 -1.918 1.894 1.00 92.06 118 ILE A C 1
ATOM 945 O O . ILE A 1 118 ? -10.495 -2.352 1.788 1.00 92.06 118 ILE A O 1
ATOM 949 N N . LEU A 1 119 ? -8.513 -2.348 2.840 1.00 92.44 119 LEU A N 1
ATOM 950 C CA . LEU A 1 119 ? -8.833 -3.352 3.848 1.00 92.44 119 LEU A CA 1
ATOM 951 C C . LEU A 1 119 ? -9.079 -2.694 5.214 1.00 92.44 119 LEU A C 1
ATOM 953 O O . LEU A 1 119 ? -8.729 -3.279 6.245 1.00 92.44 119 LEU A O 1
ATOM 957 N N . ASP A 1 120 ? -9.655 -1.486 5.220 1.00 90.38 120 ASP A N 1
ATOM 958 C CA . ASP A 1 120 ? -10.059 -0.786 6.440 1.00 90.38 120 ASP A CA 1
ATOM 959 C C . ASP A 1 120 ? -11.154 -1.562 7.191 1.00 90.38 120 ASP A C 1
ATOM 961 O O . ASP A 1 120 ? -12.220 -1.881 6.652 1.00 90.38 120 ASP A O 1
ATOM 965 N N . GLY A 1 121 ? -10.874 -1.883 8.452 1.00 88.19 121 GLY A N 1
ATOM 966 C CA . GLY A 1 121 ? -11.700 -2.731 9.309 1.00 88.19 121 GLY A CA 1
ATOM 967 C C . GLY A 1 121 ? -11.191 -4.168 9.475 1.00 88.19 121 GLY A C 1
ATOM 968 O O . GLY A 1 121 ? -10.062 -4.518 9.125 1.00 88.19 121 GLY A O 1
ATOM 969 N N . ASP A 1 122 ? -12.043 -5.006 10.069 1.00 90.00 122 ASP A N 1
ATOM 970 C CA . ASP A 1 122 ? -11.688 -6.372 10.465 1.00 90.00 122 ASP A CA 1
ATOM 971 C C . ASP A 1 122 ? -12.023 -7.388 9.361 1.00 90.00 122 ASP A C 1
ATOM 973 O O . ASP A 1 122 ? -13.161 -7.845 9.219 1.00 90.00 122 ASP A O 1
ATOM 977 N N . TYR A 1 123 ? -11.023 -7.695 8.534 1.00 93.50 123 TYR A N 1
ATOM 978 C CA . TYR A 1 123 ? -11.115 -8.689 7.467 1.00 93.50 123 TYR A CA 1
ATOM 979 C C . TYR A 1 123 ? -10.377 -9.974 7.847 1.00 93.50 123 TYR A C 1
ATOM 981 O O . TYR A 1 123 ? -9.162 -9.973 8.060 1.00 93.50 123 TYR A O 1
ATOM 989 N N . SER A 1 124 ? -11.066 -1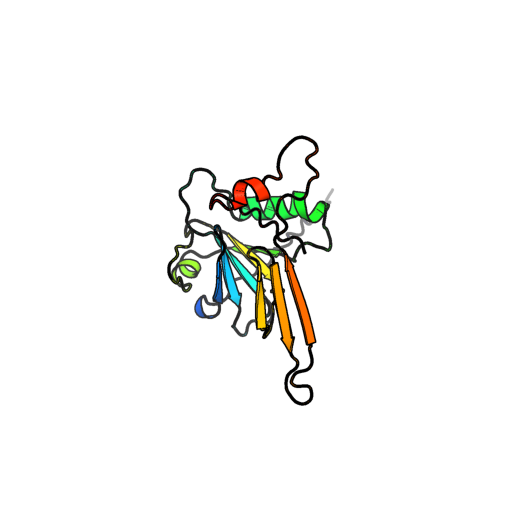1.113 7.777 1.00 93.25 124 SER A N 1
ATOM 990 C CA . SER A 1 124 ? -10.397 -12.412 7.737 1.00 93.25 124 SER A CA 1
ATOM 991 C C . SER A 1 124 ? -9.806 -12.639 6.347 1.00 93.25 124 SER A C 1
ATOM 993 O O . SER A 1 124 ? -10.518 -12.560 5.343 1.00 93.25 124 SER A O 1
ATOM 995 N N . THR A 1 125 ? -8.507 -12.934 6.279 1.00 94.44 125 THR A N 1
ATOM 996 C CA . THR A 1 125 ? -7.800 -13.180 5.015 1.00 94.44 125 THR A CA 1
ATOM 997 C C . THR A 1 125 ? -7.585 -14.674 4.795 1.00 94.44 125 THR A C 1
ATOM 999 O O . THR A 1 125 ? -6.973 -15.350 5.619 1.00 94.44 125 THR A O 1
ATOM 1002 N N . HIS A 1 126 ? -8.036 -15.175 3.649 1.00 94.81 126 HIS A N 1
ATOM 1003 C CA . HIS A 1 126 ? -7.812 -16.536 3.178 1.00 94.81 126 HIS A CA 1
ATOM 1004 C C . HIS A 1 126 ? -6.827 -16.521 2.006 1.00 94.81 126 HIS A C 1
ATOM 1006 O O . HIS A 1 126 ? -7.105 -15.952 0.948 1.00 94.81 126 HIS A O 1
ATOM 1012 N N . GLU A 1 127 ? -5.672 -17.165 2.167 1.00 94.00 127 GLU A N 1
ATOM 1013 C CA . GLU A 1 127 ? -4.717 -17.334 1.071 1.00 94.00 127 GLU A CA 1
ATOM 1014 C C . GLU A 1 127 ? -5.172 -18.474 0.153 1.00 94.00 127 GLU A C 1
ATOM 1016 O O . GLU A 1 127 ? -5.104 -19.646 0.516 1.00 94.00 127 GLU A O 1
ATOM 1021 N N . LEU A 1 128 ? -5.650 -18.135 -1.048 1.00 90.44 128 LEU A N 1
ATOM 1022 C CA . LEU A 1 128 ? -6.077 -19.122 -2.045 1.00 90.44 128 LEU A CA 1
ATOM 1023 C C . LEU A 1 128 ? -4.886 -19.617 -2.877 1.00 90.44 128 LEU A C 1
ATOM 1025 O O . LEU A 1 128 ? -4.821 -20.777 -3.276 1.00 90.44 128 LEU A O 1
ATOM 1029 N N . SER A 1 129 ? -3.932 -18.723 -3.158 1.00 87.06 129 SER A N 1
ATOM 1030 C CA . SER A 1 129 ? -2.631 -19.040 -3.752 1.00 87.06 129 SER A CA 1
ATOM 1031 C C . SER A 1 129 ? -1.626 -17.913 -3.489 1.00 87.06 129 SER A C 1
ATOM 1033 O O . SER A 1 129 ? -1.994 -16.828 -3.047 1.00 87.06 129 SER A O 1
ATOM 1035 N N . LYS A 1 130 ? -0.360 -18.097 -3.888 1.00 82.56 130 LYS A N 1
ATOM 1036 C CA . LYS A 1 130 ? 0.668 -17.035 -3.821 1.00 82.56 130 LYS A CA 1
ATOM 1037 C C . LYS A 1 130 ? 0.323 -15.734 -4.569 1.00 82.56 130 LYS A C 1
ATOM 1039 O O . LYS A 1 130 ? 0.985 -14.725 -4.349 1.00 82.56 130 LYS A O 1
ATOM 1044 N N . HIS A 1 131 ? -0.645 -15.768 -5.489 1.00 85.12 131 HIS A N 1
ATOM 1045 C CA . HIS A 1 131 ? -1.062 -14.617 -6.303 1.00 85.12 131 HIS A CA 1
ATOM 1046 C C . HIS A 1 131 ? -2.542 -14.262 -6.117 1.00 85.12 131 HIS A C 1
ATOM 1048 O O . HIS A 1 131 ? -3.064 -13.474 -6.901 1.00 85.12 131 HIS A O 1
ATOM 1054 N N . CYS A 1 132 ? -3.231 -14.882 -5.154 1.00 90.50 132 CYS A N 1
ATOM 1055 C CA . CYS A 1 132 ? -4.666 -14.704 -4.955 1.00 90.50 132 CYS A CA 1
ATOM 1056 C C . CYS A 1 132 ? -5.026 -14.838 -3.475 1.00 90.50 132 CYS A C 1
ATOM 1058 O O . CYS A 1 132 ? -4.772 -15.885 -2.869 1.00 90.50 132 CYS A O 1
ATOM 1060 N N . LYS A 1 133 ? -5.644 -13.801 -2.915 1.00 93.75 133 LYS A N 1
ATOM 1061 C CA . LYS A 1 133 ? -6.169 -13.792 -1.549 1.00 93.75 133 LYS A CA 1
ATOM 1062 C C . LYS A 1 133 ? -7.625 -13.356 -1.554 1.00 93.75 133 LYS A C 1
ATOM 1064 O O . LYS A 1 133 ? -8.032 -12.535 -2.370 1.00 93.75 133 LYS A O 1
ATOM 1069 N N . LEU A 1 134 ? -8.398 -13.919 -0.636 1.00 95.50 134 LEU A N 1
ATOM 1070 C CA . LEU A 1 134 ? -9.786 -13.554 -0.401 1.00 95.50 134 LEU A CA 1
ATOM 1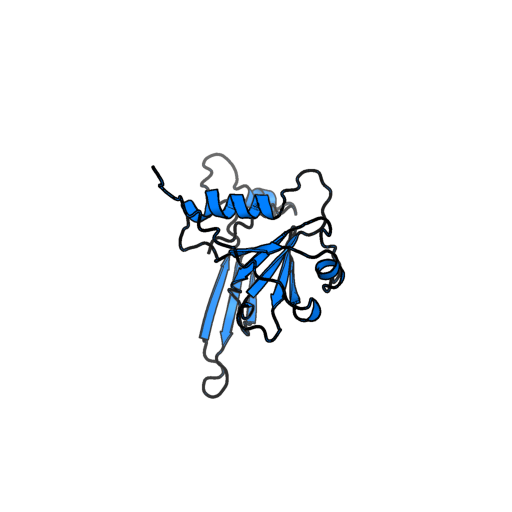071 C C . LEU A 1 134 ? -9.902 -12.935 0.987 1.00 95.50 134 LEU A C 1
ATOM 1073 O O . LEU A 1 134 ? -9.593 -13.588 1.981 1.00 95.50 134 LEU A O 1
ATOM 1077 N N . HIS A 1 135 ? -10.370 -11.699 1.053 1.00 95.62 135 HIS A N 1
ATOM 1078 C CA . HIS A 1 135 ? -10.627 -10.986 2.295 1.00 95.62 135 HIS A CA 1
ATOM 1079 C C . HIS A 1 135 ? -12.133 -10.935 2.517 1.00 95.62 135 HIS A C 1
ATOM 1081 O O . HIS A 1 135 ? -12.882 -10.510 1.637 1.00 95.62 135 HIS A O 1
ATOM 1087 N N . VAL A 1 136 ? -12.578 -11.377 3.688 1.00 95.69 136 VAL A N 1
ATOM 1088 C CA . VAL A 1 136 ? -13.995 -11.409 4.054 1.00 95.69 136 VAL A CA 1
ATOM 1089 C C . VAL A 1 136 ? -14.177 -10.619 5.336 1.00 95.69 136 VAL A C 1
ATOM 1091 O O . VAL A 1 136 ? -13.541 -10.912 6.343 1.00 95.69 136 VAL A O 1
ATOM 1094 N N . GLN A 1 137 ? -15.045 -9.617 5.292 1.00 94.88 137 GLN A N 1
ATOM 1095 C CA . GLN A 1 137 ? -15.487 -8.901 6.480 1.00 94.88 137 GLN A CA 1
ATOM 1096 C C . GLN A 1 137 ? -16.858 -9.426 6.875 1.00 94.88 137 GLN A C 1
ATOM 1098 O O . GLN A 1 137 ? -17.769 -9.511 6.044 1.00 94.88 137 GLN A O 1
ATOM 1103 N N . HIS A 1 138 ? -17.020 -9.746 8.152 1.00 93.12 138 HIS A N 1
ATOM 1104 C CA . HIS A 1 138 ? -18.308 -10.117 8.718 1.00 93.12 138 HIS A CA 1
ATOM 1105 C C . HIS A 1 138 ? -18.903 -8.939 9.486 1.00 93.12 138 HIS A C 1
ATOM 1107 O O . HIS A 1 138 ? -18.191 -8.138 10.085 1.00 93.12 138 HIS A O 1
ATOM 1113 N N . LYS A 1 139 ? -20.231 -8.830 9.471 1.00 91.19 139 LYS A N 1
ATOM 1114 C CA . LYS A 1 139 ? -20.945 -7.878 10.319 1.00 91.19 139 LYS A CA 1
ATOM 1115 C C . LYS A 1 139 ? -20.771 -8.260 11.790 1.00 91.19 139 LYS A C 1
ATOM 1117 O O . LYS A 1 139 ? -20.660 -9.440 12.120 1.00 91.19 139 LYS A O 1
ATOM 1122 N N . CYS A 1 140 ? -20.825 -7.261 12.666 1.00 86.50 140 CYS A N 1
ATOM 1123 C CA . CYS A 1 140 ? -20.805 -7.425 14.120 1.00 86.50 140 CYS A CA 1
ATOM 1124 C C . CYS A 1 140 ? -22.206 -7.207 14.728 1.00 86.50 140 CYS A C 1
ATOM 1126 O O . CYS A 1 140 ? -23.117 -6.694 14.075 1.00 86.50 140 CYS A O 1
ATOM 1128 N N . GLY A 1 141 ? -22.388 -7.577 16.000 1.00 88.19 141 GLY A N 1
ATOM 1129 C CA . GLY A 1 141 ? -23.627 -7.323 16.747 1.00 88.19 141 GLY A CA 1
ATOM 1130 C C . GLY A 1 141 ? -24.794 -8.232 16.344 1.00 88.19 141 GLY A C 1
ATOM 1131 O O . GLY A 1 141 ? -24.629 -9.439 16.202 1.00 88.19 141 GLY A O 1
ATOM 1132 N N . LEU A 1 142 ? -25.990 -7.660 16.171 1.00 83.19 142 LEU A N 1
ATOM 1133 C CA . LEU A 1 142 ? -27.224 -8.413 15.879 1.00 83.19 142 LEU A CA 1
ATOM 1134 C C . LEU A 1 142 ? -27.204 -9.140 14.523 1.00 83.19 142 LEU A C 1
ATOM 1136 O O . LEU A 1 142 ? -28.001 -10.049 14.303 1.00 83.19 142 LEU A O 1
ATOM 1140 N N . GLU A 1 143 ? -26.298 -8.755 13.623 1.00 86.69 143 GLU A N 1
ATOM 1141 C CA . GLU A 1 143 ? -26.101 -9.398 12.320 1.00 86.69 143 GLU A CA 1
ATOM 1142 C C . GLU A 1 143 ? -24.815 -10.237 12.255 1.00 86.69 143 GLU A C 1
ATOM 1144 O O . GLU A 1 143 ? -24.342 -10.556 11.160 1.00 86.69 143 GLU A O 1
ATOM 1149 N N . ALA A 1 144 ? -24.249 -10.593 13.416 1.00 87.19 144 ALA A N 1
ATOM 1150 C CA . ALA A 1 144 ? -23.014 -11.359 13.513 1.00 87.19 144 ALA A CA 1
ATOM 1151 C C . ALA A 1 144 ? -23.026 -12.614 12.627 1.00 87.19 144 ALA A C 1
ATOM 1153 O O . ALA A 1 144 ? -23.990 -13.382 12.598 1.00 87.19 144 ALA A O 1
ATOM 1154 N N . GLY A 1 145 ? -21.933 -12.810 11.889 1.00 83.50 145 GLY A N 1
ATOM 1155 C CA . GLY A 1 145 ? -21.740 -13.945 10.984 1.00 83.50 145 GLY A CA 1
ATOM 1156 C C . GLY A 1 145 ? -22.215 -13.708 9.547 1.00 83.50 145 GLY A C 1
ATOM 1157 O O . GLY A 1 145 ? -21.774 -14.421 8.645 1.00 83.50 145 GLY A O 1
ATOM 1158 N N . ARG A 1 146 ? -23.029 -12.676 9.275 1.00 91.62 146 ARG A N 1
ATOM 1159 C CA . ARG A 1 146 ? -23.341 -12.279 7.891 1.00 91.62 146 ARG A CA 1
ATOM 1160 C C . ARG A 1 146 ? -22.139 -11.604 7.246 1.00 91.62 146 ARG A C 1
ATOM 1162 O O . ARG A 1 146 ? -21.461 -10.802 7.880 1.00 91.62 146 ARG A O 1
ATOM 1169 N N . VAL A 1 147 ? -21.903 -11.900 5.974 1.00 93.75 147 VAL A N 1
ATOM 1170 C CA . VAL A 1 147 ? -20.856 -11.243 5.185 1.00 93.75 147 VAL A CA 1
ATOM 1171 C C . VAL A 1 147 ? -21.257 -9.788 4.923 1.00 93.75 147 VAL A C 1
ATOM 1173 O O . VAL A 1 147 ? -22.366 -9.524 4.457 1.00 93.75 147 VAL A O 1
ATOM 1176 N N . ALA A 1 148 ? -20.367 -8.857 5.259 1.00 93.38 148 ALA A N 1
ATOM 1177 C CA . ALA A 1 148 ? -20.513 -7.426 5.011 1.00 93.38 148 ALA A CA 1
ATOM 1178 C C . ALA A 1 148 ? -19.848 -7.018 3.690 1.00 93.38 148 ALA A C 1
ATOM 1180 O O . ALA A 1 148 ? -20.449 -6.304 2.893 1.00 93.38 148 ALA A O 1
ATOM 1181 N N . SER A 1 149 ? -18.625 -7.502 3.462 1.00 94.38 149 SER A N 1
ATOM 1182 C CA . SER A 1 149 ? -17.796 -7.173 2.303 1.00 94.38 149 SER A CA 1
ATOM 1183 C C . SER A 1 149 ? -16.923 -8.367 1.925 1.00 94.38 149 SER A C 1
ATOM 1185 O O . SER A 1 149 ? -16.513 -9.151 2.786 1.00 94.38 149 SER A O 1
ATOM 1187 N N . VAL A 1 150 ? -16.645 -8.501 0.629 1.00 94.44 150 VAL A N 1
ATOM 1188 C CA . VAL A 1 150 ? -15.718 -9.489 0.077 1.00 94.44 150 VAL A CA 1
ATOM 1189 C C . VAL A 1 150 ? -14.794 -8.778 -0.895 1.00 94.44 150 VAL A C 1
ATOM 1191 O O . VAL A 1 150 ? -15.261 -8.144 -1.839 1.00 94.44 150 VAL A O 1
ATOM 1194 N N . ILE A 1 151 ? -13.489 -8.916 -0.682 1.00 94.81 151 ILE A N 1
ATOM 1195 C CA . ILE A 1 151 ? -12.454 -8.335 -1.537 1.00 94.81 151 ILE A CA 1
ATOM 1196 C C . ILE A 1 151 ? -11.557 -9.462 -2.035 1.00 94.81 151 ILE A C 1
ATOM 1198 O O . ILE A 1 151 ? -11.080 -10.290 -1.259 1.00 94.81 151 ILE A O 1
ATOM 1202 N N . LEU A 1 152 ? -11.330 -9.496 -3.344 1.00 95.00 152 LEU A N 1
ATOM 1203 C CA . LEU A 1 152 ? -10.423 -10.441 -3.980 1.00 95.00 152 LEU A CA 1
ATOM 1204 C C . LEU A 1 152 ? -9.139 -9.705 -4.375 1.00 95.00 152 LEU A C 1
ATOM 1206 O O . LEU A 1 152 ? -9.154 -8.886 -5.290 1.00 95.00 152 LEU A O 1
ATOM 1210 N N . GLU A 1 153 ? -8.029 -10.003 -3.703 1.00 93.19 153 GLU A N 1
ATOM 1211 C CA . GLU A 1 153 ? -6.712 -9.475 -4.064 1.00 93.19 153 GLU A CA 1
ATOM 1212 C C . GLU A 1 153 ? -6.066 -10.407 -5.092 1.00 93.19 153 GLU A C 1
ATOM 1214 O O . GLU A 1 153 ? -5.772 -11.572 -4.806 1.00 93.19 153 GLU A O 1
ATOM 1219 N N . LEU A 1 154 ? -5.810 -9.884 -6.291 1.00 90.81 154 LEU A N 1
ATOM 1220 C CA . LEU A 1 154 ? -5.127 -10.600 -7.361 1.00 90.81 154 LEU A CA 1
ATOM 1221 C C . LEU A 1 154 ? -3.787 -9.943 -7.673 1.00 90.81 154 LEU A C 1
ATOM 1223 O O . LEU A 1 154 ? -3.688 -8.733 -7.856 1.00 90.81 154 LEU A O 1
ATOM 1227 N N . LYS A 1 155 ? -2.752 -10.769 -7.834 1.00 88.38 155 LYS A N 1
ATOM 1228 C CA . LYS A 1 155 ? -1.462 -10.362 -8.401 1.00 88.38 155 LYS A CA 1
ATOM 1229 C C . LYS A 1 155 ? -1.306 -10.975 -9.790 1.00 88.38 155 LYS A C 1
ATOM 1231 O O . LYS A 1 155 ? -0.537 -11.936 -9.942 1.00 88.38 155 LYS A O 1
ATOM 1236 N N . PRO A 1 156 ? -2.038 -10.469 -10.804 1.00 80.06 156 PRO A N 1
ATOM 1237 C CA . PRO A 1 156 ? -1.934 -10.996 -12.149 1.00 80.06 156 PRO A CA 1
ATOM 1238 C C . PRO A 1 156 ? -0.499 -10.772 -12.612 1.00 80.06 156 PRO A C 1
ATOM 1240 O O . PRO A 1 156 ? 0.021 -9.658 -12.662 1.00 80.06 156 PRO A O 1
ATOM 1243 N N . LYS A 1 157 ? 0.196 -11.872 -12.877 1.00 83.44 157 LYS A N 1
ATOM 1244 C CA . LYS A 1 157 ? 1.487 -11.801 -13.546 1.00 83.44 157 LYS A CA 1
ATOM 1245 C C . LYS A 1 157 ? 1.249 -11.483 -15.031 1.00 83.44 157 LYS A C 1
ATOM 1247 O O . LYS A 1 157 ? 0.164 -11.086 -15.421 1.00 83.44 157 LYS A O 1
ATOM 1252 N N . TRP A 1 158 ? 2.251 -11.637 -15.887 1.00 79.81 158 TRP A N 1
ATOM 1253 C CA . TRP A 1 158 ? 2.095 -11.323 -17.312 1.00 79.81 158 TRP A CA 1
ATOM 1254 C C . TRP A 1 158 ? 1.047 -12.247 -17.958 1.00 79.81 158 TRP A C 1
ATOM 1256 O O . TRP A 1 158 ? 1.242 -13.463 -17.937 1.00 79.81 158 TRP A O 1
ATOM 1266 N N . LEU A 1 159 ? -0.037 -11.670 -18.493 1.00 73.44 159 LEU A N 1
ATOM 1267 C CA . LEU A 1 159 ? -1.196 -12.384 -19.058 1.00 73.44 159 LEU A CA 1
ATOM 1268 C C . LEU A 1 159 ? -1.273 -12.327 -20.597 1.00 73.44 159 LEU A C 1
ATOM 1270 O O . LEU A 1 159 ? -2.344 -12.522 -21.161 1.00 73.44 159 LEU A O 1
ATOM 1274 N N . TYR A 1 160 ? -0.171 -12.040 -21.295 1.00 73.44 160 TYR A N 1
ATOM 1275 C CA . TYR A 1 160 ? -0.199 -11.997 -22.760 1.00 73.44 160 TYR A CA 1
ATOM 1276 C C . TYR A 1 160 ? -0.172 -13.405 -23.364 1.00 73.44 160 TYR A C 1
ATOM 1278 O O . TYR A 1 160 ? 0.516 -14.298 -22.856 1.00 73.44 160 TYR A O 1
ATOM 1286 N N . ASP A 1 161 ? -0.907 -13.577 -24.461 1.00 67.12 161 ASP A N 1
ATOM 1287 C CA . ASP A 1 161 ? -0.881 -14.802 -25.251 1.00 67.12 161 ASP A CA 1
ATOM 1288 C C . ASP A 1 161 ? 0.463 -14.924 -25.972 1.00 67.12 161 ASP A C 1
ATOM 1290 O O . ASP A 1 161 ? 0.952 -13.983 -26.601 1.00 67.12 161 ASP A O 1
ATOM 1294 N N . ASN A 1 162 ? 1.096 -16.080 -25.831 1.00 69.06 162 ASN A N 1
ATOM 1295 C CA . ASN A 1 162 ? 2.453 -16.300 -26.286 1.00 69.06 162 ASN A CA 1
ATOM 1296 C C . ASN A 1 162 ? 2.438 -17.442 -27.301 1.00 69.06 162 ASN A C 1
ATOM 1298 O O . ASN A 1 162 ? 2.646 -18.601 -26.956 1.00 69.06 162 ASN A O 1
ATOM 1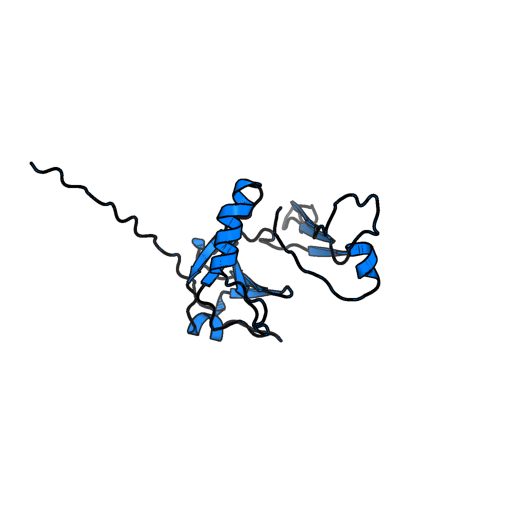302 N N . CYS A 1 163 ? 2.202 -17.107 -28.571 1.00 70.56 163 CYS A N 1
ATOM 1303 C CA . CYS A 1 163 ? 2.020 -18.096 -29.639 1.00 70.56 163 CYS A CA 1
ATOM 1304 C C . CYS A 1 163 ? 3.272 -18.950 -29.921 1.00 70.56 163 CYS A C 1
ATOM 1306 O O . CYS A 1 163 ? 3.176 -19.978 -30.584 1.00 70.56 163 CYS A O 1
ATOM 1308 N N . HIS A 1 164 ? 4.450 -18.522 -29.450 1.00 75.19 164 HIS A N 1
ATOM 1309 C CA . HIS A 1 164 ? 5.740 -19.133 -29.800 1.00 75.19 164 HIS A CA 1
ATOM 1310 C C . HIS A 1 164 ? 6.630 -19.485 -28.599 1.00 75.19 164 HIS A C 1
ATOM 1312 O O . HIS A 1 164 ? 7.651 -20.139 -28.780 1.00 75.19 164 HIS A O 1
ATOM 1318 N N . ASN A 1 165 ? 6.291 -19.051 -27.381 1.00 69.94 165 ASN A N 1
ATOM 1319 C CA . ASN A 1 165 ? 7.126 -19.258 -26.195 1.00 69.94 165 ASN A CA 1
ATOM 1320 C C . ASN A 1 165 ? 6.279 -19.651 -24.986 1.00 69.94 165 ASN A C 1
ATOM 1322 O O . ASN A 1 165 ? 5.132 -19.237 -24.847 1.00 69.94 165 ASN A O 1
ATOM 1326 N N . TYR A 1 166 ? 6.873 -20.397 -24.054 1.00 70.44 166 TYR A N 1
ATOM 1327 C CA . TYR A 1 166 ? 6.200 -20.739 -22.804 1.00 70.44 166 TYR A CA 1
ATOM 1328 C C . TYR A 1 166 ? 5.936 -19.483 -21.963 1.00 70.44 166 TYR A C 1
ATOM 1330 O O . TYR A 1 166 ? 6.740 -18.543 -21.941 1.00 70.44 166 TYR A O 1
ATOM 1338 N N . CYS A 1 167 ? 4.806 -19.460 -21.255 1.00 75.06 167 CYS A N 1
ATOM 1339 C CA . CYS A 1 167 ? 4.433 -18.322 -20.423 1.00 75.06 167 CYS A CA 1
ATOM 1340 C C . CYS A 1 167 ? 5.533 -18.052 -19.378 1.00 75.06 167 CYS A C 1
ATOM 1342 O O . CYS A 1 167 ? 5.979 -18.968 -18.683 1.00 75.06 167 CYS A O 1
ATOM 1344 N N . ARG A 1 168 ? 5.985 -16.794 -19.238 1.00 75.62 168 ARG A N 1
ATOM 1345 C CA . ARG A 1 168 ? 7.118 -16.445 -18.353 1.00 75.62 168 ARG A CA 1
ATOM 1346 C C . ARG A 1 168 ? 6.894 -16.927 -16.920 1.00 75.62 168 ARG A C 1
ATOM 1348 O O . ARG A 1 168 ? 7.819 -17.425 -16.287 1.00 75.62 168 ARG A O 1
ATOM 1355 N N . ASN A 1 169 ? 5.665 -16.814 -16.426 1.00 74.69 169 ASN A N 1
ATOM 1356 C CA . ASN A 1 169 ? 5.305 -17.222 -15.066 1.00 74.69 169 ASN A CA 1
ATOM 1357 C C . ASN A 1 169 ? 5.308 -18.740 -14.898 1.00 74.69 169 ASN A C 1
ATOM 1359 O O . ASN A 1 169 ? 5.644 -19.229 -13.827 1.00 74.69 169 ASN A O 1
ATOM 1363 N N . CYS A 1 170 ? 4.968 -19.466 -15.959 1.00 72.69 170 CYS A N 1
ATOM 1364 C CA . CYS A 1 170 ? 4.980 -20.916 -16.019 1.00 72.69 170 CYS A CA 1
ATOM 1365 C C . CYS A 1 170 ? 6.433 -21.414 -16.022 1.00 72.69 170 CYS A C 1
ATOM 1367 O O . CYS A 1 170 ? 6.778 -22.322 -15.272 1.00 72.69 170 CYS A O 1
ATOM 1369 N N . SER A 1 171 ? 7.313 -20.743 -16.774 1.00 72.88 171 SER A N 1
ATOM 1370 C CA . SER A 1 171 ? 8.753 -21.029 -16.800 1.00 72.88 171 SER A CA 1
ATOM 1371 C C . SER A 1 171 ? 9.455 -20.696 -15.482 1.00 72.88 171 SER A C 1
ATOM 1373 O O . SER A 1 171 ? 10.375 -21.401 -15.087 1.00 72.88 171 SER A O 1
ATOM 1375 N N . LEU A 1 172 ? 9.043 -19.624 -14.797 1.00 68.75 172 LEU A N 1
ATOM 1376 C CA . LEU A 1 172 ? 9.566 -19.248 -13.477 1.00 68.75 172 LEU A CA 1
ATOM 1377 C C . LEU A 1 172 ? 8.910 -20.028 -12.332 1.00 68.75 172 LEU A C 1
ATOM 1379 O O . LEU A 1 172 ? 9.447 -20.074 -11.234 1.00 68.75 172 LEU A O 1
ATOM 1383 N N . GLY A 1 173 ? 7.760 -20.665 -12.555 1.00 60.16 173 GLY A N 1
ATOM 1384 C CA . GLY A 1 173 ? 7.097 -21.496 -11.550 1.00 60.16 173 GLY A CA 1
ATOM 1385 C C . GLY A 1 173 ? 7.960 -22.664 -11.063 1.00 60.16 173 GLY A C 1
ATOM 1386 O O . GLY A 1 173 ? 7.746 -23.133 -9.952 1.00 60.16 173 GLY A O 1
ATOM 1387 N N . SER A 1 174 ? 8.959 -23.074 -11.854 1.00 48.72 174 SER A N 1
ATOM 1388 C CA . SER A 1 174 ? 9.939 -24.113 -11.521 1.00 48.72 174 SER A CA 1
ATOM 1389 C C . SER A 1 174 ? 11.229 -23.589 -10.867 1.00 48.72 174 SER A C 1
ATOM 1391 O O . SER A 1 174 ? 12.065 -24.399 -10.470 1.00 48.72 174 SER A O 1
ATOM 1393 N N . LYS A 1 175 ? 11.423 -22.263 -10.743 1.00 42.59 175 LYS A N 1
ATOM 1394 C CA . LYS A 1 175 ? 12.606 -21.642 -10.117 1.00 42.59 175 LYS A CA 1
ATOM 1395 C C . LYS A 1 175 ? 12.225 -20.367 -9.361 1.00 42.59 175 LYS A C 1
ATOM 1397 O O . LYS A 1 175 ? 11.837 -19.374 -9.968 1.00 42.59 175 LYS A O 1
ATOM 1402 N N . GLU A 1 176 ? 12.384 -20.385 -8.040 1.00 44.47 176 GLU A N 1
ATOM 1403 C CA . GLU A 1 176 ? 12.046 -19.335 -7.062 1.00 44.47 176 GLU A CA 1
ATOM 1404 C C . GLU A 1 176 ? 12.663 -17.947 -7.341 1.00 44.47 176 GLU A C 1
ATOM 1406 O O . GLU A 1 176 ? 13.558 -17.482 -6.646 1.00 44.47 176 GLU A O 1
ATOM 1411 N N . THR A 1 177 ? 12.175 -17.224 -8.347 1.00 40.66 177 THR A N 1
ATOM 1412 C CA . THR A 1 177 ? 12.495 -15.801 -8.532 1.00 40.66 177 THR A CA 1
ATOM 1413 C C . THR A 1 177 ? 11.257 -15.043 -8.994 1.00 40.66 177 THR A C 1
ATOM 1415 O O . THR A 1 177 ? 10.893 -15.006 -10.168 1.00 40.66 177 THR A O 1
ATOM 1418 N N . SER A 1 178 ? 10.562 -14.436 -8.034 1.00 40.38 178 SER A N 1
ATOM 1419 C CA . SER A 1 178 ? 9.419 -13.564 -8.286 1.00 40.38 178 SER A CA 1
ATOM 1420 C C . SER A 1 178 ? 9.891 -12.165 -8.683 1.00 40.38 178 SER A C 1
ATOM 1422 O O . SER A 1 178 ? 10.428 -11.423 -7.861 1.00 40.38 178 SER A O 1
ATOM 1424 N N . ILE A 1 179 ? 9.626 -11.777 -9.933 1.00 39.09 179 ILE A N 1
ATOM 1425 C CA . ILE A 1 179 ? 9.567 -10.364 -10.315 1.00 39.09 179 ILE A CA 1
ATOM 1426 C C . ILE A 1 179 ? 8.251 -9.812 -9.756 1.00 39.09 179 ILE A C 1
ATOM 1428 O O . ILE A 1 179 ? 7.158 -10.296 -10.080 1.00 39.09 179 ILE A O 1
ATOM 1432 N N . ASP A 1 180 ? 8.376 -8.829 -8.872 1.00 36.66 180 ASP A N 1
ATOM 1433 C CA . ASP A 1 180 ? 7.266 -8.092 -8.284 1.00 36.66 180 ASP A CA 1
ATOM 1434 C C . ASP A 1 180 ? 7.054 -6.799 -9.058 1.00 36.66 180 ASP A C 1
ATOM 1436 O O . ASP A 1 180 ? 7.604 -5.754 -8.726 1.00 36.66 180 ASP A O 1
ATOM 1440 N N . ILE A 1 181 ? 6.225 -6.885 -10.094 1.00 34.47 181 ILE A N 1
ATOM 1441 C CA . ILE A 1 181 ? 5.485 -5.731 -10.587 1.00 34.47 181 ILE A CA 1
ATOM 1442 C C . ILE A 1 181 ? 4.186 -5.740 -9.786 1.00 34.47 181 ILE A C 1
ATOM 1444 O O . ILE A 1 181 ? 3.252 -6.468 -10.101 1.00 34.47 181 ILE A O 1
ATOM 1448 N N . SER A 1 182 ? 4.183 -5.025 -8.666 1.00 34.59 182 SER A N 1
ATOM 1449 C CA . SER A 1 182 ? 2.945 -4.604 -8.018 1.00 34.59 182 SER A CA 1
ATOM 1450 C C . SER A 1 182 ? 2.636 -3.219 -8.570 1.00 34.59 182 SER A C 1
ATOM 1452 O O . SER A 1 182 ? 2.978 -2.218 -7.944 1.00 34.59 182 SER A O 1
ATOM 1454 N N . VAL A 1 183 ? 2.066 -3.162 -9.774 1.00 35.22 183 VAL A N 1
ATOM 1455 C CA . VAL A 1 183 ? 1.178 -2.043 -10.080 1.00 35.22 183 VAL A CA 1
ATOM 1456 C C . VAL A 1 183 ? -0.099 -2.412 -9.351 1.00 35.22 183 VAL A C 1
ATOM 1458 O O . VAL A 1 183 ? -0.728 -3.415 -9.677 1.00 35.22 183 VAL A O 1
ATOM 1461 N N . LEU A 1 184 ? -0.380 -1.699 -8.269 1.00 36.06 184 LEU A N 1
ATOM 1462 C CA . LEU A 1 184 ? -1.637 -1.845 -7.566 1.00 36.06 184 LEU A CA 1
ATOM 1463 C C . LEU A 1 184 ? -2.689 -1.161 -8.452 1.00 36.06 184 LEU A C 1
ATOM 1465 O O . LEU A 1 184 ? -2.879 0.048 -8.392 1.00 36.06 184 LEU A O 1
ATOM 1469 N N . LEU A 1 185 ? -3.229 -1.935 -9.385 1.00 31.12 185 LEU A N 1
ATOM 1470 C CA . LEU A 1 185 ? -4.416 -1.612 -10.160 1.00 31.12 185 LEU A CA 1
ATOM 1471 C C . LEU A 1 185 ? -5.523 -2.479 -9.581 1.00 31.12 185 LEU A C 1
ATOM 1473 O O . LEU A 1 185 ? -5.369 -3.702 -9.566 1.00 31.12 185 LEU A O 1
ATOM 1477 N N . ILE A 1 186 ? -6.562 -1.836 -9.050 1.00 37.28 186 ILE A N 1
ATOM 1478 C CA . ILE A 1 186 ? -7.809 -2.506 -8.678 1.00 37.28 186 ILE A CA 1
ATOM 1479 C C . ILE A 1 186 ? -8.631 -2.704 -9.948 1.00 37.28 186 ILE A C 1
ATOM 1481 O O . ILE A 1 186 ? -8.885 -1.696 -10.652 1.00 37.28 186 ILE A O 1
#

Foldseek 3Di:
DDDDDPPPPPPPPADDDDALVQWDFDDDDPFWTKTQGRDDDPVRAQKIKIFTFDDDDPDDDAPVNVVCCCVVPVCVVAVPFDFDKDKHFDDLVSLVPHDDDPTGTPSPHGIIIMTGNPLRDDWDWDDPDPFKIKTWDADDDPRGPHTDDIDIGGDDDDDDDDPDDDDPCVVCVVPPDDDDPPPPGD